Protein AF-A0A8S3QTS1-F1 (afdb_monomer_lite)

Foldseek 3Di:
DPPDQQPVVPPQGFPCSVPVPDAAAAQQQAWDDDPNDIDGDQDDDDDDDFGHAFAAPVVVVVVVVVLVLLCPFPLVVVVVVSVVDDGDDNVRGGAHDPSSLVSLLVQLLRVLRNCQVSPAVNDDLVRDAAAAAPDVRRQSSSQSSQQSNCCNNVVGRDRPDGHHHDCCVNVVLVPDVCCVDVPVVDVVNCVVVVCVCPDPVVVVVVVVCCVSTDDDDDPDDD

Structure (mmCIF, N/CA/C/O backbone):
data_AF-A0A8S3QTS1-F1
#
_entry.id   AF-A0A8S3QTS1-F1
#
loop_
_atom_site.group_PDB
_atom_site.id
_atom_site.type_symbol
_atom_site.label_atom_id
_atom_site.label_alt_id
_atom_site.label_comp_id
_atom_site.label_asym_id
_atom_site.label_entity_id
_atom_site.label_seq_id
_atom_site.pdbx_PDB_ins_code
_atom_site.Cartn_x
_atom_site.Cartn_y
_atom_site.Cartn_z
_atom_site.occupancy
_atom_site.B_iso_or_equiv
_atom_site.auth_seq_id
_atom_site.auth_comp_id
_atom_site.auth_asym_id
_atom_site.auth_atom_id
_atom_site.pdbx_PDB_model_num
ATOM 1 N N . MET A 1 1 ? 6.263 14.140 -16.036 1.00 47.50 1 MET A N 1
ATOM 2 C CA . MET A 1 1 ? 5.424 12.972 -15.674 1.00 47.50 1 MET A CA 1
ATOM 3 C C . MET A 1 1 ? 4.427 12.761 -16.811 1.00 47.50 1 MET A C 1
ATOM 5 O O . MET A 1 1 ? 3.815 13.737 -17.217 1.00 47.50 1 MET A O 1
ATOM 9 N N . PHE A 1 2 ? 4.332 11.564 -17.394 1.00 47.94 2 PHE A N 1
ATOM 10 C CA . PHE A 1 2 ? 3.839 11.322 -18.770 1.00 47.94 2 PHE A CA 1
ATOM 11 C C . PHE A 1 2 ? 2.332 11.535 -19.060 1.00 47.94 2 PHE A C 1
ATOM 13 O O . PHE A 1 2 ? 1.853 11.050 -20.076 1.00 47.94 2 PHE A O 1
ATOM 20 N N . GLY A 1 3 ? 1.561 12.233 -18.217 1.00 63.69 3 GLY A N 1
ATOM 21 C CA . GLY A 1 3 ? 0.152 12.566 -18.509 1.00 63.69 3 GLY A CA 1
ATOM 22 C C . GLY A 1 3 ? -0.792 11.367 -18.708 1.00 63.69 3 GLY A C 1
ATOM 23 O O . GLY A 1 3 ? -1.924 11.548 -19.146 1.00 63.69 3 GLY A O 1
ATOM 24 N N . LEU A 1 4 ? -0.343 10.144 -18.408 1.00 73.06 4 LEU A N 1
ATOM 25 C CA . LEU A 1 4 ? -1.137 8.935 -18.593 1.00 73.06 4 LEU A CA 1
ATOM 26 C C . LEU A 1 4 ? -2.132 8.749 -17.437 1.00 73.06 4 LEU A C 1
ATOM 28 O O . LEU A 1 4 ? -1.751 8.921 -16.275 1.00 73.06 4 LEU A O 1
ATOM 32 N N . PRO A 1 5 ? -3.379 8.339 -17.728 1.00 81.38 5 PRO A N 1
ATOM 33 C CA . PRO A 1 5 ? -4.369 8.040 -16.704 1.00 81.38 5 PRO A CA 1
ATOM 34 C C . PRO A 1 5 ? -3.900 6.946 -15.719 1.00 81.38 5 PRO A C 1
ATOM 36 O O . PRO A 1 5 ? -3.445 5.882 -16.154 1.00 81.38 5 PRO A O 1
ATOM 39 N N . PRO A 1 6 ? -4.048 7.139 -14.392 1.00 78.31 6 PRO A N 1
ATOM 40 C CA . PRO A 1 6 ? -3.617 6.156 -13.393 1.00 78.31 6 PRO A CA 1
ATOM 41 C C . PRO A 1 6 ? -4.291 4.781 -13.530 1.00 78.31 6 PRO A C 1
ATOM 43 O O . PRO A 1 6 ? -3.719 3.760 -13.175 1.00 78.31 6 PRO A O 1
ATOM 46 N N . ASN A 1 7 ? -5.496 4.687 -14.085 1.00 80.38 7 ASN A N 1
ATOM 47 C CA . ASN A 1 7 ? -6.170 3.399 -14.273 1.00 80.38 7 ASN A CA 1
ATOM 48 C C . ASN A 1 7 ? -5.451 2.450 -15.257 1.00 80.38 7 ASN A C 1
ATOM 50 O O . ASN A 1 7 ? -5.768 1.261 -15.268 1.00 80.38 7 ASN A O 1
ATOM 54 N N . LEU A 1 8 ? -4.472 2.928 -16.036 1.00 84.75 8 LEU A N 1
ATOM 55 C CA . LEU A 1 8 ? -3.759 2.115 -17.027 1.00 84.75 8 LEU A CA 1
ATOM 56 C C . LEU A 1 8 ? -2.687 1.185 -16.443 1.00 84.75 8 LEU A C 1
ATOM 58 O O . LEU A 1 8 ? -2.344 0.195 -17.082 1.00 84.75 8 LEU A O 1
ATOM 62 N N . PHE A 1 9 ? -2.168 1.440 -15.236 1.00 85.19 9 PHE A N 1
ATOM 63 C CA . PHE A 1 9 ? -1.066 0.630 -14.681 1.00 85.19 9 PHE A CA 1
ATOM 64 C C . PHE A 1 9 ? -1.536 -0.474 -13.721 1.00 85.19 9 PHE A C 1
ATOM 66 O O . PHE A 1 9 ? -0.746 -1.036 -12.954 1.00 85.19 9 PHE A O 1
ATOM 73 N N . GLY A 1 10 ? -2.834 -0.793 -13.741 1.00 88.06 10 GLY A N 1
ATOM 74 C CA . GLY A 1 10 ? -3.428 -1.871 -12.954 1.00 88.06 10 GLY A CA 1
ATOM 75 C C . GLY A 1 10 ? -3.068 -1.785 -11.468 1.00 88.06 10 GLY A C 1
ATOM 76 O O . GLY A 1 10 ? -3.346 -0.799 -10.792 1.00 88.06 10 GLY A O 1
ATOM 77 N N . HIS A 1 11 ? -2.425 -2.831 -10.948 1.00 88.19 11 HIS A N 1
ATOM 78 C CA . HIS A 1 11 ? -2.068 -2.946 -9.532 1.00 88.19 11 HIS A CA 1
ATOM 79 C C . HIS A 1 11 ? -0.747 -2.242 -9.151 1.00 88.19 11 HIS A C 1
ATOM 81 O O . HIS A 1 11 ? -0.273 -2.419 -8.021 1.00 88.19 11 HIS A O 1
ATOM 87 N N . LYS A 1 12 ? -0.116 -1.517 -10.083 1.00 89.44 12 LYS A N 1
ATOM 88 C CA . LYS A 1 12 ? 1.137 -0.772 -9.867 1.00 89.44 12 LYS A CA 1
ATOM 89 C C . LYS A 1 12 ? 0.911 0.709 -9.556 1.00 89.44 12 LYS A C 1
ATOM 91 O O . LYS A 1 12 ? 1.874 1.409 -9.273 1.00 89.44 12 LYS A O 1
ATOM 96 N N . VAL A 1 13 ? -0.335 1.176 -9.590 1.00 88.38 13 VAL A N 1
ATOM 97 C CA . VAL A 1 13 ? -0.680 2.561 -9.262 1.00 88.38 13 VAL A CA 1
ATOM 98 C C . VAL A 1 13 ? -0.788 2.787 -7.767 1.00 88.38 13 VAL A C 1
ATOM 100 O O . VAL A 1 13 ? -1.374 1.984 -7.041 1.00 88.38 13 VAL A O 1
ATOM 103 N N . SER A 1 14 ? -0.222 3.919 -7.355 1.00 86.19 14 SER A N 1
ATOM 104 C CA . SER A 1 14 ? -0.370 4.512 -6.034 1.00 86.19 14 SER A CA 1
ATOM 105 C C . SER A 1 14 ? -1.845 4.723 -5.681 1.00 86.19 14 SER A C 1
ATOM 107 O O . SER A 1 14 ? -2.620 5.223 -6.500 1.00 86.19 14 SER A O 1
ATOM 109 N N . TYR A 1 15 ? -2.239 4.389 -4.449 1.00 86.69 15 TYR A N 1
ATOM 110 C CA . TYR A 1 15 ? -3.613 4.634 -3.992 1.00 86.69 15 TYR A CA 1
ATOM 111 C C . TYR A 1 15 ? -3.949 6.128 -4.045 1.00 86.69 15 TYR A C 1
ATOM 113 O O . TYR A 1 15 ? -4.995 6.505 -4.570 1.00 86.69 15 TYR A O 1
ATOM 121 N N . LEU A 1 16 ? -3.024 6.974 -3.580 1.00 83.94 16 LEU A N 1
ATOM 122 C CA . LEU A 1 16 ? -3.186 8.428 -3.580 1.00 83.94 16 LEU 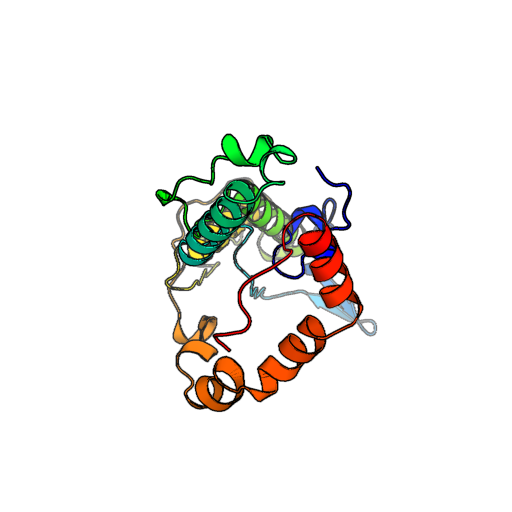A CA 1
ATOM 123 C C . LEU A 1 16 ? -3.304 9.001 -4.993 1.00 83.94 16 LEU A C 1
ATOM 125 O O . LEU A 1 16 ? -3.994 9.988 -5.191 1.00 83.94 16 LEU A O 1
ATOM 129 N N . TRP A 1 17 ? -2.688 8.386 -6.003 1.00 83.19 17 TRP A N 1
ATOM 130 C CA . TRP A 1 17 ? -2.868 8.847 -7.384 1.00 83.19 17 TRP A CA 1
ATOM 131 C C . TRP A 1 17 ? -4.241 8.501 -7.944 1.00 83.19 17 TRP A C 1
ATOM 133 O O . TRP A 1 17 ? -4.792 9.250 -8.746 1.00 83.19 17 TRP A O 1
ATOM 143 N N . ARG A 1 18 ? -4.794 7.353 -7.545 1.00 81.00 18 ARG A N 1
ATOM 144 C CA . ARG A 1 18 ? -6.131 6.942 -7.973 1.00 81.00 18 ARG A CA 1
ATOM 145 C C . ARG A 1 18 ? -7.230 7.693 -7.219 1.00 81.00 18 ARG A C 1
ATOM 147 O O . ARG A 1 18 ? -8.293 7.920 -7.789 1.00 81.00 18 ARG A O 1
ATOM 154 N N . PHE A 1 19 ? -6.970 8.071 -5.969 1.00 83.25 19 PHE A N 1
ATOM 155 C CA . PHE A 1 19 ? -7.944 8.665 -5.056 1.00 83.25 19 PHE A CA 1
ATOM 156 C C . PHE A 1 19 ? -7.343 9.847 -4.265 1.00 83.25 19 PHE A C 1
ATOM 158 O O . PHE A 1 19 ? -7.254 9.783 -3.039 1.00 83.25 19 PHE A O 1
ATOM 165 N N . PRO A 1 20 ? -6.921 10.935 -4.938 1.00 79.19 20 PRO A N 1
ATOM 166 C CA . PRO A 1 20 ? -6.116 11.999 -4.321 1.00 79.19 20 PRO A CA 1
ATOM 167 C C . PRO A 1 20 ? -6.834 12.797 -3.231 1.00 79.19 20 PRO A C 1
ATOM 169 O O . PRO A 1 20 ? -6.178 13.338 -2.350 1.00 79.19 20 PRO A O 1
ATOM 172 N N . ASN A 1 21 ? -8.167 12.836 -3.266 1.00 83.31 21 ASN A N 1
ATOM 173 C CA . ASN A 1 21 ? -8.990 13.626 -2.347 1.00 83.31 21 ASN A CA 1
ATOM 174 C C . ASN A 1 21 ? -9.999 12.765 -1.582 1.00 83.31 21 ASN A C 1
ATOM 176 O O . ASN A 1 21 ? -11.018 13.270 -1.123 1.00 83.31 21 ASN A O 1
ATOM 180 N N . GLN A 1 22 ? -9.776 11.452 -1.506 1.00 86.69 22 GLN A N 1
ATOM 181 C CA . GLN A 1 22 ? -10.697 10.597 -0.774 1.00 86.69 22 GLN A CA 1
ATOM 182 C C . GLN A 1 22 ? -10.491 10.776 0.732 1.00 86.69 22 GLN A C 1
ATOM 184 O O . GLN A 1 22 ? -9.384 10.599 1.251 1.00 86.69 22 GLN A O 1
ATOM 189 N N . SER A 1 23 ? -11.584 11.106 1.410 1.00 90.12 23 SER A N 1
ATOM 190 C CA . SER A 1 23 ? -11.718 11.167 2.860 1.00 90.12 23 SER A CA 1
ATOM 191 C C . SER A 1 23 ? -13.095 10.640 3.256 1.00 90.12 23 SER A C 1
ATOM 193 O O . SER A 1 23 ? -14.004 10.634 2.429 1.00 90.12 23 SER A O 1
ATOM 195 N N . PHE A 1 24 ? -13.243 10.228 4.512 1.00 91.62 24 PHE A N 1
ATOM 196 C CA . PHE A 1 24 ? -14.551 10.022 5.124 1.00 91.62 24 PHE A CA 1
ATOM 197 C C . PHE A 1 24 ? -14.903 11.246 5.951 1.00 91.62 24 PHE A C 1
ATOM 199 O O . PHE A 1 24 ? -14.015 11.806 6.608 1.00 91.62 24 PHE A O 1
ATOM 206 N N . ASP A 1 25 ? -16.175 11.619 5.960 1.00 92.94 25 ASP A N 1
ATOM 207 C CA . ASP A 1 25 ? -16.686 12.567 6.940 1.00 92.94 25 ASP A CA 1
ATOM 208 C C . ASP A 1 25 ? -16.559 11.973 8.347 1.00 92.94 25 ASP A C 1
ATOM 210 O O . ASP A 1 25 ? -16.444 10.756 8.543 1.00 92.94 25 ASP A O 1
ATOM 214 N N . GLN A 1 26 ? -16.522 12.840 9.359 1.00 91.88 26 GLN A N 1
ATOM 215 C CA . GLN A 1 26 ? -16.378 12.367 10.729 1.00 91.88 26 GLN A CA 1
ATOM 216 C C . GLN A 1 26 ? -17.576 11.480 11.092 1.00 91.88 26 GLN A C 1
ATOM 218 O O . GLN A 1 26 ? -18.724 11.890 10.940 1.00 91.88 26 GLN A O 1
ATOM 223 N N . ASN A 1 27 ? -17.298 10.270 11.580 1.00 92.12 27 ASN A N 1
ATOM 224 C CA . ASN A 1 27 ? -18.298 9.263 11.962 1.00 92.12 27 ASN A CA 1
ATOM 225 C C . ASN A 1 27 ? -19.167 8.696 10.828 1.00 92.12 27 ASN A C 1
ATOM 227 O O . ASN A 1 27 ? -20.118 7.962 11.111 1.00 92.12 27 ASN A O 1
ATOM 231 N N . GLU A 1 28 ? -18.814 8.943 9.563 1.00 93.12 28 GLU A N 1
ATOM 232 C CA . GLU A 1 28 ? -19.520 8.393 8.394 1.00 93.12 28 GLU A CA 1
ATOM 233 C C . GLU A 1 28 ? -19.641 6.859 8.444 1.00 93.12 28 GLU A C 1
ATOM 235 O O . GLU A 1 28 ? -20.630 6.284 7.997 1.00 93.12 28 GLU A O 1
ATOM 240 N N . LEU A 1 29 ? -18.653 6.183 9.036 1.00 92.44 29 LEU A N 1
ATOM 241 C CA . LEU A 1 29 ? -18.607 4.725 9.141 1.00 92.44 29 LEU A CA 1
ATOM 242 C C . LEU A 1 29 ? -19.148 4.191 10.477 1.00 92.44 29 LEU A C 1
ATOM 244 O O . LEU A 1 29 ? -19.159 2.977 10.686 1.00 92.44 29 LEU A O 1
ATOM 248 N N . VAL A 1 30 ? -19.561 5.067 11.399 1.00 93.31 30 VAL A N 1
ATOM 249 C CA . VAL A 1 30 ? -20.061 4.662 12.722 1.00 93.31 30 VAL A CA 1
ATOM 250 C C . VAL A 1 30 ? -21.546 4.344 12.672 1.00 93.31 30 VAL A C 1
ATOM 252 O O . VAL A 1 30 ? -21.956 3.327 13.226 1.00 93.31 30 VAL A O 1
ATOM 255 N N . THR A 1 31 ? -22.349 5.191 12.029 1.00 89.50 31 THR A N 1
ATOM 256 C CA . THR A 1 31 ? -23.808 5.038 12.009 1.00 89.50 31 THR A CA 1
ATOM 257 C C . THR A 1 31 ? -24.319 4.949 10.584 1.00 89.50 31 THR A C 1
ATOM 259 O O . THR A 1 31 ? -24.126 5.870 9.797 1.00 89.50 31 THR A O 1
ATOM 262 N N . ILE A 1 32 ? -25.026 3.864 10.267 1.00 87.12 32 ILE A N 1
ATOM 263 C CA . ILE A 1 32 ? -25.714 3.705 8.984 1.00 87.12 32 ILE A CA 1
ATOM 264 C C . ILE A 1 32 ? -27.221 3.609 9.209 1.00 87.12 32 ILE A C 1
ATOM 266 O O . ILE A 1 32 ? -27.691 2.872 10.077 1.00 87.12 32 ILE A O 1
ATOM 270 N N . ASN A 1 33 ? -27.984 4.344 8.402 1.00 88.75 33 ASN A N 1
ATOM 271 C CA . ASN A 1 33 ? -29.438 4.238 8.375 1.00 88.75 33 ASN A CA 1
ATOM 272 C C . ASN A 1 33 ? -29.840 3.238 7.291 1.00 88.75 33 ASN A C 1
ATOM 274 O O . ASN A 1 33 ? -29.533 3.434 6.117 1.00 88.75 33 ASN A O 1
ATOM 278 N N . SER A 1 34 ? -30.531 2.166 7.672 1.00 86.69 34 SER A N 1
ATOM 279 C CA . SER A 1 34 ? -31.020 1.152 6.735 1.00 86.69 34 SER A CA 1
ATOM 280 C C . SER A 1 34 ? -32.419 0.701 7.137 1.00 86.69 34 SER A C 1
ATOM 282 O O . SER A 1 34 ? -32.655 0.324 8.285 1.00 86.69 34 SER A O 1
ATOM 284 N N . ASN A 1 35 ? -33.367 0.766 6.198 1.00 89.00 35 ASN A N 1
ATOM 285 C CA . ASN A 1 35 ? -34.768 0.368 6.393 1.00 89.00 35 ASN A CA 1
ATOM 286 C C . ASN A 1 35 ? -35.442 1.016 7.620 1.00 89.00 35 ASN A C 1
ATOM 288 O O . ASN A 1 35 ? -36.112 0.341 8.401 1.00 89.00 35 ASN A O 1
ATOM 292 N N . GLY A 1 36 ? -35.232 2.323 7.821 1.00 91.69 36 GLY A N 1
ATOM 293 C CA . GLY A 1 36 ? -35.817 3.070 8.944 1.00 91.69 36 GLY A CA 1
ATOM 294 C C . GLY A 1 36 ? -35.222 2.735 10.316 1.00 91.69 36 GLY A C 1
ATOM 295 O O . GLY A 1 36 ? -35.760 3.164 11.333 1.00 91.69 36 GLY A O 1
ATOM 296 N N . LYS A 1 37 ? -34.121 1.975 10.362 1.00 92.62 37 LYS A N 1
ATOM 297 C CA . LYS A 1 37 ? -33.367 1.672 11.581 1.00 92.62 37 LYS A CA 1
ATOM 298 C C . LYS A 1 37 ? -31.986 2.312 11.517 1.00 92.62 37 LYS A C 1
ATOM 300 O O . LYS A 1 37 ? -31.366 2.350 10.456 1.00 92.62 37 LYS A O 1
ATOM 305 N N . SER A 1 38 ? -31.518 2.773 12.672 1.00 92.44 38 SER A N 1
ATOM 306 C CA . SER A 1 38 ? -30.143 3.224 12.867 1.00 92.44 38 SER A CA 1
ATOM 307 C C . SER A 1 38 ? -29.308 2.060 13.402 1.00 92.44 38 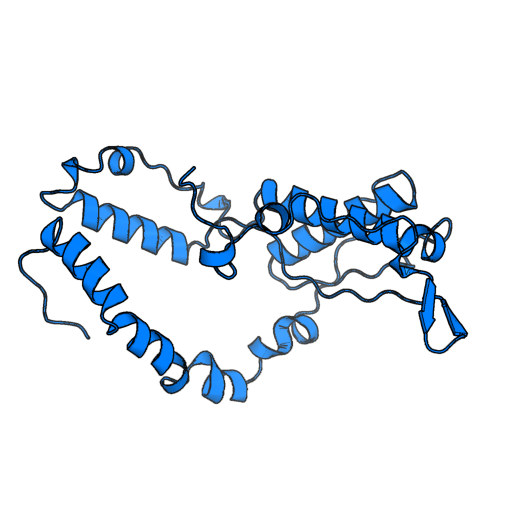SER A C 1
ATOM 309 O O . SER A 1 38 ? -29.682 1.431 14.395 1.00 92.44 38 SER A O 1
ATOM 311 N N . CYS A 1 39 ? -28.211 1.746 12.717 1.00 90.81 39 CYS A N 1
ATOM 312 C CA . CYS A 1 39 ? -27.250 0.722 13.114 1.00 90.81 39 CYS A CA 1
ATOM 313 C C . CYS A 1 39 ? -25.927 1.391 13.479 1.00 90.81 39 CYS A C 1
ATOM 315 O O . CYS A 1 39 ? -25.401 2.174 12.690 1.00 90.81 39 CYS A O 1
ATOM 317 N N . THR A 1 40 ? -25.362 1.027 14.629 1.00 92.50 40 T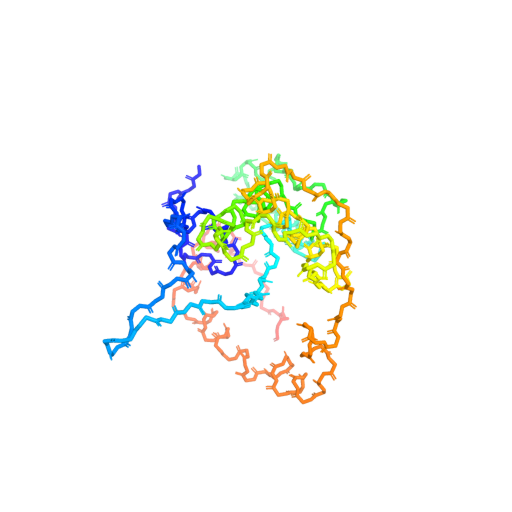HR A N 1
ATOM 318 C CA . THR A 1 40 ? -24.067 1.538 15.092 1.00 92.50 40 THR A CA 1
ATOM 319 C C . THR A 1 40 ? -23.001 0.454 14.993 1.00 92.50 40 THR A C 1
ATOM 321 O O . THR A 1 40 ? -23.211 -0.684 15.420 1.00 92.50 40 THR A O 1
ATOM 324 N N . ALA A 1 41 ? -21.845 0.801 14.436 1.00 93.06 41 ALA A N 1
ATOM 325 C CA . ALA A 1 41 ? -20.687 -0.073 14.386 1.00 93.06 41 ALA A CA 1
ATOM 326 C C . ALA A 1 41 ? -20.212 -0.413 15.807 1.00 93.06 41 ALA A C 1
ATOM 328 O O . ALA A 1 41 ? -20.081 0.462 16.658 1.00 93.06 41 ALA A O 1
ATOM 329 N N . VAL A 1 42 ? -19.926 -1.692 16.055 1.00 92.44 42 VAL A N 1
ATOM 330 C CA . VAL A 1 42 ? -19.366 -2.182 17.333 1.00 92.44 42 VAL A CA 1
ATOM 331 C C . VAL A 1 42 ? -17.940 -2.715 17.182 1.00 92.44 42 VAL A C 1
ATOM 333 O O . VAL A 1 42 ? -17.224 -2.874 18.166 1.00 92.44 42 VAL A O 1
ATOM 336 N N . GLN A 1 43 ? -17.519 -2.991 15.947 1.00 93.12 43 GLN A N 1
ATOM 337 C CA . GLN A 1 43 ? -16.204 -3.517 15.603 1.00 93.12 43 GLN A CA 1
ATOM 338 C C . GLN A 1 43 ? -15.833 -3.081 14.185 1.00 93.12 43 GLN A C 1
ATOM 340 O O . GLN A 1 43 ? -16.686 -3.021 13.301 1.00 93.12 43 GLN A O 1
ATOM 345 N N . PHE A 1 44 ? -14.540 -2.858 13.958 1.00 93.44 44 PHE A N 1
ATOM 346 C CA . PHE A 1 44 ? -13.971 -2.630 12.636 1.00 93.44 44 PHE A CA 1
ATOM 347 C C . PHE A 1 44 ? -12.940 -3.714 12.310 1.00 93.44 44 PHE A C 1
ATOM 349 O O . PHE A 1 44 ? -12.048 -3.993 13.109 1.00 93.44 44 PHE A O 1
ATOM 356 N N . ASN A 1 45 ? -13.064 -4.321 11.129 1.00 94.50 45 ASN A N 1
ATOM 357 C CA . ASN A 1 45 ? -12.083 -5.252 10.579 1.00 94.50 45 ASN A CA 1
ATOM 358 C C . ASN A 1 45 ? -11.636 -4.732 9.215 1.00 94.50 45 ASN A C 1
ATOM 360 O O . ASN A 1 45 ? -12.471 -4.386 8.382 1.00 94.50 45 ASN A O 1
ATOM 364 N N . TYR A 1 46 ? -10.327 -4.714 8.977 1.00 93.62 46 TYR A N 1
ATOM 365 C CA . TYR A 1 46 ? -9.754 -4.197 7.742 1.00 93.62 46 TYR A CA 1
ATOM 366 C C . TYR A 1 46 ? -8.698 -5.141 7.185 1.00 93.62 46 TYR A C 1
ATOM 368 O O . TYR A 1 46 ? -7.796 -5.584 7.897 1.00 93.62 46 TYR A O 1
ATOM 376 N N . VAL A 1 47 ? -8.801 -5.414 5.885 1.00 93.56 47 VAL A N 1
ATOM 377 C CA . VAL A 1 47 ? -7.798 -6.156 5.124 1.00 93.56 47 VAL A CA 1
ATOM 378 C C . VAL A 1 47 ? -7.287 -5.244 4.021 1.00 93.56 47 VAL A C 1
ATOM 380 O O . VAL A 1 47 ? -8.007 -4.917 3.082 1.00 93.56 47 VAL A O 1
ATOM 383 N N . GLY A 1 48 ? -6.026 -4.838 4.146 1.00 92.44 48 GLY A N 1
ATOM 384 C CA . GLY A 1 48 ? -5.356 -3.963 3.194 1.00 92.44 48 GLY A CA 1
ATOM 385 C C . GLY A 1 48 ? -4.204 -4.660 2.485 1.00 92.44 48 GLY A C 1
ATOM 386 O O . GLY A 1 48 ? -3.473 -5.463 3.071 1.00 92.44 48 GLY A O 1
ATOM 387 N N . ARG A 1 49 ? -3.988 -4.305 1.217 1.00 94.31 49 ARG A N 1
ATOM 388 C CA . ARG A 1 49 ? -2.722 -4.598 0.541 1.00 94.31 49 ARG A CA 1
ATOM 389 C C . ARG A 1 49 ? -1.629 -3.683 1.102 1.00 94.31 49 ARG A C 1
ATOM 391 O O . ARG A 1 49 ? -1.903 -2.598 1.602 1.00 94.31 49 ARG A O 1
ATOM 398 N N . HIS A 1 50 ? -0.376 -4.115 0.989 1.00 95.31 50 HIS A N 1
ATOM 399 C CA . HIS A 1 50 ? 0.752 -3.212 1.198 1.00 95.31 50 HIS A CA 1
ATOM 400 C C . HIS A 1 50 ? 0.708 -2.023 0.218 1.00 95.31 50 HIS A C 1
ATOM 402 O O . HIS A 1 50 ? 0.190 -2.147 -0.894 1.00 95.31 50 HIS A O 1
ATOM 408 N N . ALA A 1 51 ? 1.332 -0.920 0.613 1.00 95.44 51 ALA A N 1
ATOM 409 C CA . ALA A 1 51 ? 1.395 0.323 -0.152 1.00 95.44 51 ALA A CA 1
ATOM 410 C C . ALA A 1 51 ? 2.303 0.243 -1.392 1.00 95.44 51 ALA A C 1
ATOM 412 O O . ALA A 1 51 ? 2.908 -0.809 -1.671 1.00 95.44 51 ALA A O 1
ATOM 413 N N . ALA A 1 52 ? 2.433 1.371 -2.096 1.00 95.19 52 ALA A N 1
ATOM 414 C CA . ALA A 1 52 ? 3.456 1.586 -3.111 1.00 95.19 52 ALA A CA 1
ATOM 415 C C . ALA A 1 52 ? 4.852 1.197 -2.593 1.00 95.19 52 ALA A C 1
ATOM 417 O O . ALA A 1 52 ? 5.210 1.382 -1.425 1.00 95.19 52 ALA A O 1
ATOM 418 N N . ARG A 1 53 ? 5.629 0.565 -3.469 1.00 94.81 53 ARG A N 1
ATOM 419 C CA . ARG A 1 53 ? 6.920 -0.031 -3.136 1.00 94.81 53 ARG A CA 1
ATOM 420 C C . ARG A 1 53 ? 7.871 0.085 -4.306 1.00 94.81 53 ARG A C 1
ATOM 422 O O . ARG A 1 53 ? 7.427 0.043 -5.455 1.00 94.81 53 ARG A O 1
ATOM 429 N N . PHE A 1 54 ? 9.159 0.037 -4.001 1.00 93.88 54 PHE A N 1
ATOM 430 C CA . PHE A 1 54 ? 10.168 -0.183 -5.020 1.00 93.88 54 PHE A CA 1
ATOM 431 C C . PHE A 1 54 ? 9.955 -1.530 -5.731 1.00 93.88 54 PHE A C 1
ATOM 433 O O . PHE A 1 54 ? 9.378 -2.473 -5.147 1.00 93.88 54 PHE A O 1
ATOM 440 N N . PRO A 1 55 ? 10.417 -1.650 -6.987 1.00 92.44 55 PRO A N 1
ATOM 441 C CA . PRO A 1 55 ? 10.523 -2.926 -7.683 1.00 92.44 55 PRO A CA 1
ATOM 442 C C . PRO A 1 55 ? 11.283 -3.972 -6.851 1.00 92.44 55 PRO A C 1
ATOM 444 O O . PRO A 1 55 ? 11.998 -3.655 -5.902 1.00 92.44 55 PRO A O 1
ATOM 447 N N . THR A 1 56 ? 11.054 -5.248 -7.143 1.00 91.94 56 THR A N 1
ATOM 448 C CA . THR A 1 56 ? 11.839 -6.339 -6.548 1.00 91.94 56 THR A CA 1
ATOM 449 C C . THR A 1 56 ? 13.150 -6.529 -7.306 1.00 91.94 56 THR A C 1
ATOM 451 O O . THR A 1 56 ? 13.288 -6.054 -8.424 1.00 91.94 56 THR A O 1
ATOM 454 N N . SER A 1 57 ? 14.088 -7.292 -6.744 1.00 90.25 57 SER A N 1
ATOM 455 C CA . SER A 1 57 ? 15.375 -7.585 -7.393 1.00 90.25 57 SER A CA 1
ATOM 456 C C . SER A 1 57 ? 15.190 -8.283 -8.737 1.00 90.25 57 SER A C 1
ATOM 458 O O . SER A 1 57 ? 15.931 -8.021 -9.671 1.00 90.25 57 SER A O 1
ATOM 460 N N . TYR A 1 58 ? 14.153 -9.115 -8.852 1.00 88.94 58 TYR A N 1
ATOM 461 C CA . TYR A 1 58 ? 13.765 -9.712 -10.124 1.00 88.94 58 TYR A CA 1
ATOM 462 C C . TYR A 1 58 ? 13.343 -8.651 -11.152 1.00 88.94 58 TYR A C 1
ATOM 464 O O . TYR A 1 58 ? 13.800 -8.683 -12.289 1.00 88.94 58 TYR A O 1
ATOM 472 N N . ASP A 1 59 ? 12.509 -7.692 -10.734 1.00 90.00 59 ASP A N 1
ATOM 473 C CA . ASP A 1 59 ? 12.068 -6.596 -11.601 1.00 90.00 59 ASP A CA 1
ATOM 474 C C . ASP A 1 59 ? 13.269 -5.724 -12.034 1.00 90.00 59 ASP A C 1
ATOM 476 O O . ASP A 1 59 ? 13.359 -5.349 -13.198 1.00 90.00 59 ASP A O 1
ATOM 480 N N . PHE A 1 60 ? 14.217 -5.445 -11.126 1.00 87.31 60 PHE A N 1
ATOM 481 C CA . PHE A 1 60 ? 15.424 -4.664 -11.431 1.00 87.31 60 PHE A CA 1
ATOM 482 C C . PHE A 1 60 ? 16.306 -5.325 -12.482 1.00 87.31 60 PHE A C 1
ATOM 484 O O . PHE A 1 60 ? 16.657 -4.676 -13.461 1.00 87.31 60 PHE A O 1
ATOM 491 N N . ASN A 1 61 ? 16.602 -6.615 -12.319 1.00 87.56 61 ASN A N 1
ATOM 492 C CA . ASN A 1 61 ? 17.405 -7.348 -13.295 1.00 87.56 61 ASN A CA 1
ATOM 493 C C . ASN A 1 61 ? 16.754 -7.304 -14.686 1.00 87.56 61 ASN A C 1
ATOM 495 O O . ASN A 1 61 ? 17.440 -7.139 -15.690 1.00 87.56 61 ASN A O 1
ATOM 499 N N . TYR A 1 62 ? 15.422 -7.395 -14.741 1.00 88.56 62 TYR A N 1
ATOM 500 C CA . TYR A 1 62 ? 14.684 -7.297 -15.996 1.00 88.56 62 TYR A CA 1
ATOM 501 C C . TYR A 1 62 ? 14.771 -5.895 -16.621 1.00 88.56 62 TYR A C 1
ATOM 503 O O . TYR A 1 62 ? 14.935 -5.767 -17.833 1.00 88.56 62 TYR A O 1
ATOM 511 N N . PHE A 1 63 ? 14.678 -4.832 -15.815 1.00 87.81 63 PHE A N 1
ATOM 512 C CA . PHE A 1 63 ? 14.825 -3.455 -16.298 1.00 87.81 63 PHE A CA 1
ATOM 513 C C . PHE A 1 63 ? 16.239 -3.168 -16.802 1.00 87.81 63 PHE A C 1
ATOM 515 O O . PHE A 1 63 ? 16.391 -2.541 -17.850 1.00 87.81 63 PHE A O 1
ATOM 522 N N . GLU A 1 64 ? 17.259 -3.668 -16.106 1.00 88.00 64 GLU A N 1
ATOM 523 C CA . GLU A 1 64 ? 18.656 -3.540 -16.513 1.00 88.00 64 GLU A CA 1
ATOM 524 C C . GLU A 1 64 ? 18.928 -4.292 -17.822 1.00 88.00 64 GLU A C 1
ATOM 526 O O . GLU A 1 64 ? 19.494 -3.726 -18.757 1.00 88.00 64 GLU A O 1
ATOM 531 N N . GLU A 1 65 ? 18.459 -5.536 -17.939 1.00 88.31 65 GLU A N 1
ATOM 532 C CA . GLU A 1 65 ? 18.574 -6.315 -19.173 1.00 88.31 65 GLU A CA 1
ATOM 533 C C . GLU A 1 65 ? 17.884 -5.600 -20.344 1.00 88.31 65 GLU A C 1
ATOM 535 O O . GLU A 1 65 ? 18.459 -5.462 -21.426 1.00 88.31 65 GLU A O 1
ATOM 540 N N . PHE A 1 66 ? 16.666 -5.099 -20.125 1.00 86.12 66 PHE A N 1
ATOM 541 C CA . PHE A 1 66 ? 15.916 -4.357 -21.134 1.00 86.12 66 PHE A CA 1
ATOM 542 C C . PHE A 1 66 ? 16.637 -3.072 -21.563 1.00 86.12 66 PHE A C 1
ATOM 544 O O . PHE A 1 66 ? 16.774 -2.803 -22.757 1.00 86.12 66 PHE A O 1
ATOM 551 N N . ARG A 1 67 ? 17.159 -2.305 -20.602 1.00 87.88 67 ARG A N 1
ATOM 552 C CA . ARG A 1 67 ? 17.960 -1.102 -20.851 1.00 87.88 67 ARG A CA 1
ATOM 553 C C . ARG A 1 67 ? 19.205 -1.422 -21.675 1.00 87.88 67 ARG A C 1
ATOM 555 O O . ARG A 1 67 ? 19.470 -0.727 -22.655 1.00 87.88 67 ARG A O 1
ATOM 562 N N . ASN A 1 68 ? 19.946 -2.464 -21.306 1.00 88.25 68 ASN A N 1
ATOM 563 C CA . ASN A 1 68 ? 21.161 -2.873 -22.010 1.00 88.25 68 ASN A CA 1
ATOM 564 C C . ASN A 1 68 ? 20.858 -3.289 -23.453 1.00 88.25 68 ASN A C 1
ATOM 566 O O . ASN A 1 68 ? 21.583 -2.890 -24.361 1.00 88.25 68 ASN A O 1
ATOM 570 N N . LYS A 1 69 ? 19.746 -4.001 -23.686 1.00 86.81 69 LYS A N 1
ATOM 571 C CA . LYS A 1 69 ? 19.283 -4.342 -25.040 1.00 86.81 69 LYS A CA 1
ATOM 572 C C . LYS A 1 69 ? 18.973 -3.102 -25.882 1.00 86.81 69 LYS A C 1
ATOM 574 O O . LYS A 1 69 ? 19.379 -3.056 -27.037 1.00 86.81 69 LYS A O 1
ATOM 579 N N . ILE A 1 70 ? 18.310 -2.087 -25.318 1.00 84.94 70 ILE A N 1
ATOM 580 C CA . ILE A 1 70 ? 18.040 -0.833 -26.047 1.00 84.94 70 ILE A CA 1
ATOM 581 C C . ILE A 1 70 ? 19.342 -0.086 -26.355 1.00 84.94 70 ILE A C 1
ATOM 583 O O . ILE A 1 70 ? 19.533 0.380 -27.474 1.00 84.94 70 ILE A O 1
ATOM 587 N N . LEU A 1 71 ? 20.242 0.037 -25.376 1.00 87.06 71 LEU A N 1
ATOM 588 C CA . LEU A 1 71 ? 21.493 0.786 -25.536 1.00 87.06 71 LEU A CA 1
ATOM 589 C C . LEU A 1 71 ? 22.478 0.129 -26.510 1.00 87.06 71 LEU A C 1
ATOM 591 O O . LEU A 1 71 ? 23.256 0.846 -27.136 1.00 87.06 71 LEU A O 1
ATOM 595 N N . ALA A 1 72 ? 22.452 -1.199 -26.629 1.00 86.38 72 ALA A N 1
ATOM 596 C CA . ALA A 1 72 ? 23.265 -1.946 -27.584 1.00 86.38 72 ALA A CA 1
ATOM 597 C C . ALA A 1 72 ? 22.748 -1.848 -29.034 1.00 86.38 72 ALA A C 1
ATOM 599 O O . ALA A 1 72 ? 23.467 -2.227 -29.956 1.00 86.38 72 ALA A O 1
ATOM 600 N N . HIS A 1 73 ? 21.527 -1.347 -29.247 1.00 81.81 73 HIS A N 1
ATOM 601 C CA . HIS A 1 73 ? 20.942 -1.191 -30.578 1.00 81.81 73 HIS A CA 1
ATOM 602 C C . HIS A 1 73 ? 21.416 0.096 -31.280 1.00 81.81 73 HIS A C 1
ATOM 604 O O . HIS A 1 73 ? 21.755 1.081 -30.618 1.00 81.81 73 HIS A O 1
ATOM 610 N N . SER A 1 74 ? 21.361 0.133 -32.620 1.00 74.00 74 SER A N 1
ATOM 611 C CA . SER A 1 74 ? 21.705 1.314 -33.443 1.00 74.00 74 SER A CA 1
ATOM 612 C C . SER A 1 74 ? 20.961 2.584 -33.014 1.00 74.00 74 SER A C 1
ATOM 614 O O . SER A 1 74 ? 21.516 3.685 -32.986 1.00 74.00 74 SER A O 1
ATOM 616 N N . ASP A 1 75 ? 19.712 2.411 -32.597 1.00 74.38 75 ASP A N 1
ATOM 617 C CA . ASP A 1 75 ? 18.801 3.477 -32.183 1.00 74.38 75 ASP A CA 1
ATOM 618 C C . ASP A 1 75 ? 18.860 3.794 -30.689 1.00 74.38 75 ASP A C 1
ATOM 620 O O . ASP A 1 75 ? 18.198 4.720 -30.225 1.00 74.38 75 ASP A O 1
ATOM 624 N N . GLY A 1 76 ? 19.699 3.099 -29.914 1.00 74.38 76 GLY A N 1
ATOM 625 C CA . GLY A 1 76 ? 19.896 3.394 -28.492 1.00 74.38 76 GLY A CA 1
ATOM 626 C C . GLY A 1 76 ? 20.362 4.834 -28.241 1.00 74.38 76 GLY A C 1
ATOM 627 O O . GLY A 1 76 ? 20.107 5.409 -27.181 1.00 74.38 76 GLY A O 1
ATOM 628 N N . SER A 1 77 ? 20.993 5.457 -29.243 1.00 80.44 77 SER A N 1
ATOM 629 C CA . SER A 1 77 ? 21.374 6.873 -29.237 1.00 80.44 77 SER A CA 1
ATOM 630 C C . SER A 1 77 ? 20.179 7.838 -29.170 1.00 80.44 77 SER A C 1
ATOM 632 O O . SER A 1 77 ? 20.331 8.925 -28.613 1.00 80.44 77 SER A O 1
ATOM 634 N N . GLN A 1 78 ? 18.994 7.431 -29.645 1.00 84.81 78 GLN A N 1
ATOM 635 C CA . GLN A 1 78 ? 17.756 8.221 -29.590 1.00 84.81 78 GLN A CA 1
ATOM 636 C C . GLN A 1 78 ? 17.211 8.363 -28.159 1.00 84.81 78 GLN A C 1
ATOM 638 O O . GLN A 1 78 ? 16.421 9.263 -27.875 1.00 84.81 78 GLN A O 1
ATOM 643 N N . PHE A 1 79 ? 17.663 7.509 -27.236 1.00 85.56 79 PHE A N 1
ATOM 644 C CA . PHE A 1 79 ? 17.233 7.488 -25.840 1.00 85.56 79 PHE A CA 1
ATOM 645 C C . PHE A 1 79 ? 18.404 7.797 -24.890 1.00 85.56 79 PHE A C 1
ATOM 647 O O . PHE A 1 79 ? 18.755 6.972 -24.043 1.00 85.56 79 PHE A O 1
ATOM 654 N N . PRO A 1 80 ? 19.024 8.992 -24.971 1.00 86.25 80 PRO A N 1
ATOM 655 C CA . PRO A 1 80 ? 20.231 9.314 -24.204 1.00 86.25 80 PRO A CA 1
ATOM 656 C C . PRO A 1 80 ? 20.011 9.238 -22.689 1.00 86.25 80 PRO A C 1
ATOM 658 O O . PRO A 1 80 ? 20.933 8.894 -21.951 1.00 86.25 80 PRO A O 1
ATOM 661 N N . PHE A 1 81 ? 18.778 9.475 -22.228 1.00 88.50 81 PHE A N 1
ATOM 662 C CA . PHE A 1 81 ? 18.407 9.362 -20.819 1.00 88.50 81 PHE A CA 1
ATOM 663 C C . PHE A 1 81 ? 18.635 7.949 -20.256 1.00 88.50 81 PHE A C 1
ATOM 665 O O . PHE A 1 81 ? 18.908 7.814 -19.067 1.00 88.50 81 PHE A O 1
ATOM 672 N N . LEU A 1 82 ? 18.583 6.899 -21.091 1.00 89.06 82 LEU A N 1
ATOM 673 C CA . LEU A 1 82 ? 18.865 5.529 -20.663 1.00 89.06 82 LEU A CA 1
ATOM 674 C C . LEU A 1 82 ? 20.339 5.334 -20.308 1.00 89.06 82 LEU A C 1
ATOM 676 O O . LEU A 1 82 ? 20.646 4.478 -19.492 1.00 89.06 82 LEU A O 1
ATOM 680 N N . LYS A 1 83 ? 21.277 6.122 -20.843 1.00 86.69 83 LYS A N 1
ATOM 681 C CA . LYS A 1 83 ? 22.699 6.008 -20.463 1.00 86.69 83 LYS A CA 1
ATOM 682 C C . LYS A 1 83 ? 22.942 6.492 -19.039 1.00 86.69 83 LYS A C 1
ATOM 684 O O . LYS A 1 83 ? 23.743 5.904 -18.323 1.00 86.69 83 LYS A O 1
ATOM 689 N N . THR A 1 84 ? 22.207 7.513 -18.616 1.00 88.12 84 THR A N 1
ATOM 690 C CA . THR A 1 84 ? 22.310 8.112 -17.280 1.00 88.12 84 THR A CA 1
ATOM 691 C C . THR A 1 84 ? 21.208 7.653 -16.330 1.00 88.12 84 THR A C 1
ATOM 693 O O . THR A 1 84 ? 21.154 8.132 -15.201 1.00 88.12 84 THR A O 1
ATOM 696 N N . TRP A 1 85 ? 20.318 6.757 -16.770 1.00 86.88 85 TRP A N 1
ATOM 697 C CA . TRP A 1 85 ? 19.264 6.207 -15.926 1.00 86.88 85 TRP A CA 1
ATOM 698 C C . TRP A 1 85 ? 19.897 5.481 -14.743 1.00 86.88 85 TRP A C 1
ATOM 700 O O . TRP A 1 85 ? 20.693 4.553 -14.913 1.00 86.88 85 TRP A O 1
ATOM 710 N N . GLN A 1 86 ? 19.551 5.929 -13.544 1.00 81.50 86 GLN A N 1
ATOM 711 C CA . GLN A 1 86 ? 19.924 5.268 -12.307 1.00 81.50 86 GLN A CA 1
ATOM 712 C C . GLN A 1 86 ? 18.688 4.572 -11.769 1.00 81.50 86 GLN A C 1
ATOM 714 O O . GLN A 1 86 ? 17.676 5.216 -11.490 1.00 81.50 86 GLN A O 1
ATOM 719 N N . ASP A 1 87 ? 18.781 3.255 -11.641 1.00 77.38 87 ASP A N 1
ATOM 720 C CA . ASP A 1 87 ? 17.776 2.503 -10.914 1.00 77.38 87 ASP A CA 1
ATOM 721 C C . ASP A 1 87 ? 17.847 2.821 -9.421 1.00 77.38 87 ASP A C 1
ATOM 723 O O . ASP A 1 87 ? 18.842 3.327 -8.892 1.00 77.38 87 ASP A O 1
ATOM 727 N N . TYR A 1 88 ? 16.752 2.522 -8.731 1.00 81.12 88 TYR A N 1
ATOM 728 C CA . TYR A 1 88 ? 16.681 2.665 -7.287 1.00 81.12 88 TYR A CA 1
ATOM 729 C C . TYR A 1 88 ? 17.734 1.783 -6.593 1.00 81.12 88 TYR A C 1
ATOM 731 O O . TYR A 1 88 ? 18.094 0.724 -7.116 1.00 81.12 88 TYR A O 1
ATOM 739 N N . PRO A 1 89 ? 18.209 2.161 -5.392 1.00 83.69 89 PRO A N 1
ATOM 740 C CA . PRO A 1 89 ? 19.229 1.389 -4.697 1.00 83.69 89 PRO A CA 1
ATOM 741 C C . PRO A 1 89 ? 18.778 -0.067 -4.466 1.00 83.69 89 PRO A C 1
ATOM 743 O O . PRO A 1 89 ? 17.704 -0.285 -3.899 1.00 83.69 89 PRO A O 1
ATOM 746 N N . PRO A 1 90 ? 19.598 -1.088 -4.796 1.00 82.94 90 PRO A N 1
ATOM 747 C CA . PRO A 1 90 ? 19.219 -2.496 -4.622 1.00 82.94 90 PRO A CA 1
ATOM 748 C C . PRO A 1 90 ? 18.812 -2.866 -3.189 1.00 82.94 90 PRO A C 1
ATOM 750 O O . PRO A 1 90 ? 17.977 -3.749 -2.982 1.00 82.94 90 PRO A O 1
ATOM 753 N N . LYS A 1 91 ? 19.359 -2.157 -2.190 1.00 87.75 91 LYS A N 1
ATOM 754 C CA . LYS A 1 91 ? 19.001 -2.299 -0.768 1.00 87.75 91 LYS A CA 1
ATOM 755 C C . LYS A 1 91 ? 17.520 -2.022 -0.474 1.00 87.75 91 LYS A C 1
ATOM 757 O O . LYS A 1 91 ? 17.004 -2.520 0.521 1.00 87.75 91 LYS A O 1
ATOM 762 N N . ASP A 1 92 ? 16.844 -1.263 -1.335 1.00 90.62 92 ASP A N 1
ATOM 763 C CA . ASP A 1 92 ? 15.445 -0.871 -1.171 1.00 90.62 92 ASP A CA 1
ATOM 764 C C . ASP A 1 92 ? 14.487 -1.820 -1.919 1.00 90.62 92 ASP A C 1
ATOM 766 O O . ASP A 1 92 ? 13.268 -1.651 -1.896 1.00 90.62 92 ASP A O 1
ATOM 770 N N . SER A 1 93 ? 15.014 -2.888 -2.526 1.00 92.12 93 SER A N 1
ATOM 771 C CA . SER A 1 93 ? 14.263 -3.886 -3.292 1.00 92.12 93 SER A CA 1
ATOM 772 C C . SER A 1 93 ? 13.040 -4.449 -2.563 1.00 92.12 93 SER A C 1
ATOM 774 O O . SER A 1 93 ? 13.114 -5.167 -1.562 1.00 92.12 93 SER A O 1
ATOM 776 N N . GLY A 1 94 ? 11.856 -4.140 -3.096 1.00 91.88 94 GLY A N 1
ATOM 777 C CA . GLY A 1 94 ? 10.574 -4.571 -2.549 1.00 91.88 94 GLY A CA 1
ATOM 778 C C . GLY A 1 94 ? 10.189 -3.934 -1.207 1.00 91.88 94 GLY A C 1
ATOM 779 O O . GLY A 1 94 ? 9.197 -4.384 -0.611 1.00 91.88 94 GLY A O 1
ATOM 780 N N . HIS A 1 95 ? 10.934 -2.928 -0.736 1.00 94.00 95 HIS A N 1
ATOM 781 C CA . HIS A 1 95 ? 10.585 -2.094 0.412 1.00 94.00 95 HIS A CA 1
ATOM 782 C C . HIS A 1 95 ? 9.514 -1.067 0.033 1.00 94.00 95 HIS A C 1
ATOM 784 O O . HIS A 1 95 ? 9.384 -0.681 -1.126 1.00 94.00 95 HIS A O 1
ATOM 790 N N . ILE A 1 96 ? 8.722 -0.651 1.025 1.00 94.50 96 ILE A N 1
ATOM 791 C CA . ILE A 1 96 ? 7.761 0.445 0.858 1.00 94.50 96 ILE A CA 1
ATOM 792 C C . ILE A 1 96 ? 8.533 1.734 0.580 1.00 94.50 96 ILE A C 1
ATOM 794 O O . ILE A 1 96 ? 9.481 2.041 1.304 1.00 94.50 96 ILE A O 1
ATOM 798 N N . GLU A 1 97 ? 8.107 2.451 -0.454 1.00 94.25 97 GLU A N 1
ATOM 799 C CA . GLU A 1 97 ? 8.621 3.773 -0.812 1.00 94.25 97 GLU A CA 1
ATOM 800 C C . GLU A 1 97 ? 7.991 4.844 0.090 1.00 94.25 97 GLU A C 1
ATOM 802 O O . GLU A 1 97 ? 6.935 4.616 0.684 1.00 94.25 97 GLU A O 1
ATOM 807 N N . ASP A 1 98 ? 8.599 6.025 0.184 1.00 93.50 98 ASP A N 1
ATOM 808 C CA . ASP A 1 98 ? 8.086 7.125 1.006 1.00 93.50 98 ASP A CA 1
ATOM 809 C C . ASP A 1 98 ? 6.653 7.520 0.638 1.00 93.50 98 ASP A C 1
ATOM 811 O O . ASP A 1 98 ? 5.813 7.657 1.529 1.00 93.50 98 ASP A O 1
ATOM 815 N N . LEU A 1 99 ? 6.322 7.573 -0.658 1.00 92.00 99 LEU A N 1
ATOM 816 C CA . LEU A 1 99 ? 4.941 7.776 -1.107 1.00 92.00 99 LEU A CA 1
ATOM 817 C C . LEU A 1 99 ? 4.001 6.701 -0.541 1.00 92.00 99 LEU A C 1
ATOM 819 O O . LEU A 1 99 ? 2.911 7.014 -0.073 1.00 92.00 99 LEU A O 1
ATOM 823 N N . GLY A 1 100 ? 4.442 5.443 -0.505 1.00 95.12 100 GLY A N 1
ATOM 824 C CA . GLY A 1 100 ? 3.683 4.343 0.085 1.00 95.12 100 GLY A CA 1
ATOM 825 C C . GLY A 1 100 ? 3.496 4.464 1.603 1.00 95.12 100 GLY A C 1
ATOM 826 O O . GLY A 1 100 ? 2.498 3.995 2.152 1.00 95.12 100 GLY A O 1
ATOM 827 N N . ARG A 1 101 ? 4.417 5.118 2.317 1.00 95.38 101 ARG A N 1
ATOM 828 C CA . ARG A 1 101 ? 4.216 5.426 3.744 1.00 95.38 101 ARG A CA 1
ATOM 829 C C . ARG A 1 101 ? 3.121 6.467 3.922 1.00 95.38 101 ARG A C 1
ATOM 831 O O . ARG A 1 101 ? 2.228 6.263 4.742 1.00 95.38 101 ARG A O 1
ATOM 838 N N . VAL A 1 102 ? 3.169 7.531 3.120 1.00 95.06 102 VAL A N 1
ATOM 839 C CA . VAL A 1 102 ? 2.155 8.594 3.118 1.00 95.06 102 VAL A CA 1
ATOM 840 C C . VAL A 1 102 ? 0.783 8.028 2.756 1.00 95.06 102 VAL A C 1
ATOM 842 O O . VAL A 1 102 ? -0.183 8.325 3.447 1.00 95.06 102 VAL A O 1
ATOM 845 N N . GLU A 1 103 ? 0.702 7.147 1.754 1.00 95.25 103 GLU A N 1
ATOM 846 C CA . GLU A 1 103 ? -0.532 6.439 1.381 1.00 95.25 103 GLU A CA 1
ATOM 847 C C . GLU A 1 103 ? -1.183 5.743 2.571 1.00 95.25 103 GLU A C 1
ATOM 849 O O . GLU A 1 103 ? -2.363 5.948 2.843 1.00 95.25 103 GLU A O 1
ATOM 854 N N . MET A 1 104 ? -0.424 4.908 3.283 1.00 95.56 104 MET A N 1
ATOM 855 C CA . MET A 1 104 ? -0.986 4.125 4.381 1.00 95.56 104 MET A CA 1
ATOM 856 C C . MET A 1 104 ? -1.325 5.000 5.575 1.00 95.56 104 MET A C 1
ATOM 858 O O . MET A 1 104 ? -2.353 4.767 6.201 1.00 95.56 104 MET A O 1
ATOM 862 N N . HIS A 1 105 ? -0.501 6.006 5.871 1.00 95.25 105 HIS A N 1
ATOM 863 C CA . HIS A 1 105 ? -0.799 6.961 6.929 1.00 95.25 105 HIS A CA 1
ATOM 864 C C . HIS A 1 105 ? -2.083 7.741 6.623 1.00 95.25 105 HIS A C 1
ATOM 866 O O . HIS A 1 105 ? -2.945 7.853 7.491 1.00 95.25 105 HIS A O 1
ATOM 872 N N . HIS A 1 106 ? -2.240 8.250 5.398 1.00 95.19 106 HIS A N 1
ATOM 873 C CA . HIS A 1 106 ? -3.464 8.926 4.952 1.00 95.19 106 HIS A CA 1
ATOM 874 C C . HIS A 1 106 ? -4.674 8.002 5.042 1.00 95.19 106 HIS A C 1
ATOM 876 O O . HIS A 1 106 ? -5.719 8.385 5.555 1.00 95.19 106 HIS A O 1
ATOM 882 N N . LEU A 1 107 ? -4.523 6.749 4.610 1.00 95.94 107 LEU A N 1
ATOM 883 C CA . LEU A 1 107 ? -5.593 5.767 4.704 1.00 95.94 107 LEU A CA 1
ATOM 884 C C . LEU A 1 107 ? -5.997 5.517 6.163 1.00 95.94 107 LEU A C 1
ATOM 886 O O . LEU A 1 107 ? -7.182 5.498 6.479 1.00 95.94 107 LEU A O 1
ATOM 890 N N . GLY A 1 108 ? -5.020 5.370 7.057 1.00 95.44 108 GLY A N 1
ATOM 891 C CA . GLY A 1 108 ? -5.262 5.249 8.491 1.00 95.44 108 GLY A CA 1
ATOM 892 C C . GLY A 1 108 ? -6.012 6.450 9.056 1.00 95.44 108 GLY A C 1
ATOM 893 O O . GLY A 1 108 ? -7.006 6.273 9.751 1.00 95.44 108 GLY A O 1
ATOM 894 N N . ASP A 1 109 ? -5.567 7.659 8.719 1.00 95.44 109 ASP A N 1
ATOM 895 C CA . ASP A 1 109 ? -6.201 8.915 9.124 1.00 95.44 109 ASP A CA 1
ATOM 896 C C . ASP A 1 109 ? -7.659 9.003 8.647 1.00 95.44 109 ASP A C 1
ATOM 898 O O . ASP A 1 109 ? -8.558 9.259 9.445 1.00 95.44 109 ASP A O 1
ATOM 902 N N . MET A 1 110 ? -7.910 8.680 7.378 1.00 96.00 110 MET A N 1
ATOM 903 C CA . MET A 1 110 ? -9.245 8.644 6.786 1.00 96.00 110 MET A CA 1
ATOM 904 C C . MET A 1 110 ? -10.182 7.695 7.547 1.00 96.00 110 MET A C 1
ATOM 906 O O . MET A 1 110 ? -11.271 8.101 7.952 1.00 96.00 110 MET A O 1
ATOM 910 N N . TYR A 1 111 ? -9.759 6.450 7.794 1.00 96.06 111 TYR A N 1
ATOM 911 C CA . TYR A 1 111 ? -10.557 5.498 8.575 1.00 96.06 111 TYR A CA 1
ATOM 912 C C . TYR A 1 111 ? -10.716 5.929 10.034 1.00 96.06 111 TYR A C 1
ATOM 914 O O . TYR A 1 111 ? -11.785 5.736 10.607 1.00 96.06 111 TYR A O 1
ATOM 922 N N . GLY A 1 112 ? -9.688 6.534 10.632 1.00 95.31 112 GLY A N 1
ATOM 923 C CA . GLY A 1 112 ? -9.770 7.091 11.980 1.00 95.31 112 GLY A CA 1
ATOM 924 C C . GLY A 1 112 ? -10.813 8.203 12.080 1.00 95.31 112 GLY A C 1
ATOM 925 O O . GLY A 1 112 ? -11.489 8.308 13.097 1.00 95.31 112 GLY A O 1
ATOM 926 N N . ASN A 1 113 ? -10.986 8.997 11.020 1.00 96.06 113 ASN A N 1
ATOM 927 C CA . ASN A 1 113 ? -11.987 10.059 10.968 1.00 96.06 113 ASN A CA 1
ATOM 928 C C . ASN A 1 113 ? -13.397 9.474 10.822 1.00 96.06 113 ASN A C 1
ATOM 930 O O . ASN A 1 113 ? -14.297 9.804 11.593 1.00 96.06 113 ASN A O 1
ATOM 934 N N . GLY A 1 114 ? -13.566 8.536 9.886 1.00 96.00 114 GLY A N 1
ATOM 935 C CA . GLY A 1 114 ? -14.846 7.869 9.647 1.00 96.00 114 GLY A CA 1
ATOM 936 C C . GLY A 1 114 ? -15.334 7.016 10.821 1.00 96.00 114 GLY A C 1
ATOM 937 O O . GLY A 1 114 ? -16.534 6.812 10.956 1.00 96.00 114 GLY A O 1
ATOM 938 N N . LEU A 1 115 ? -14.430 6.531 11.680 1.00 95.38 115 LEU A N 1
ATOM 939 C CA . LEU A 1 115 ? -14.727 5.657 12.825 1.00 95.38 115 LEU A CA 1
ATOM 940 C C . LEU A 1 115 ? -14.475 6.335 14.180 1.00 95.38 115 LEU A C 1
ATOM 942 O O . LEU A 1 115 ? -14.293 5.643 15.183 1.00 95.38 115 LEU A O 1
ATOM 946 N N . PHE A 1 116 ? -14.415 7.665 14.217 1.00 94.62 116 PHE A N 1
ATOM 947 C CA . PHE A 1 116 ? -13.909 8.408 15.368 1.00 94.62 116 PHE A CA 1
ATOM 948 C C . PHE A 1 116 ? -14.612 8.029 16.685 1.00 94.62 116 PHE A C 1
ATOM 950 O O . PHE A 1 116 ? -13.943 7.573 17.610 1.00 94.62 116 PHE A O 1
ATOM 957 N N . ASP A 1 117 ? -15.944 8.077 16.755 1.00 93.44 117 ASP A N 1
ATOM 958 C CA . ASP A 1 117 ? -16.726 7.787 17.973 1.00 93.44 117 ASP A CA 1
ATOM 959 C C . ASP A 1 117 ? -16.635 6.321 18.430 1.00 93.44 117 ASP A C 1
ATOM 961 O O . ASP A 1 117 ? -16.775 6.005 19.621 1.00 93.44 117 ASP A O 1
ATOM 965 N N . LEU A 1 118 ? -16.377 5.396 17.497 1.00 93.19 118 LEU A N 1
ATOM 966 C CA . LEU A 1 118 ? -16.185 3.986 17.839 1.00 93.19 118 LEU A CA 1
ATOM 967 C C . LEU A 1 118 ? -14.941 3.808 18.719 1.00 93.19 118 LEU A C 1
ATOM 969 O O . LEU A 1 118 ? -14.940 2.965 19.618 1.00 93.19 118 LEU A O 1
ATOM 973 N N . PHE A 1 119 ? -13.912 4.626 18.503 1.00 92.31 119 PHE A N 1
ATOM 974 C CA . PHE A 1 119 ? -12.597 4.453 19.112 1.00 92.31 119 PHE A CA 1
ATOM 975 C C . PHE A 1 119 ? -12.166 5.598 20.045 1.00 92.31 119 PHE A C 1
ATOM 977 O O . PHE A 1 119 ? -11.242 5.409 20.842 1.00 92.31 119 PHE A O 1
ATOM 984 N N . GLN A 1 120 ? -12.820 6.761 20.006 1.00 88.62 120 GLN A N 1
ATOM 985 C CA . GLN A 1 120 ? -12.483 7.911 20.847 1.00 88.62 120 GLN A CA 1
ATOM 986 C C . GLN A 1 120 ? -12.506 7.525 22.333 1.00 88.62 120 GLN A C 1
ATOM 988 O O . GLN A 1 120 ? -13.471 6.947 22.831 1.00 88.62 120 GLN A O 1
ATOM 993 N N . GLY A 1 121 ? -11.407 7.810 23.041 1.00 82.25 121 GLY A N 1
ATOM 994 C CA . GLY A 1 121 ? -11.248 7.489 24.466 1.00 82.25 121 GLY A CA 1
ATOM 995 C C . GLY A 1 121 ? -11.176 5.991 24.794 1.00 82.25 121 GLY A C 1
ATOM 996 O O . GLY A 1 121 ? -11.088 5.634 25.965 1.00 82.25 121 GLY A O 1
ATOM 997 N N . LYS A 1 122 ? -11.206 5.113 23.783 1.00 83.88 122 LYS A N 1
ATOM 998 C CA . LYS A 1 122 ? -11.225 3.650 23.937 1.00 83.88 122 LYS A CA 1
ATOM 999 C C . LYS A 1 122 ? -9.979 2.972 23.371 1.00 83.88 122 LYS A C 1
ATOM 1001 O O . LYS A 1 122 ? -9.814 1.773 23.572 1.00 83.88 122 LYS A O 1
ATOM 1006 N N . ILE A 1 123 ? -9.111 3.701 22.664 1.00 83.50 123 ILE A N 1
ATOM 1007 C CA . ILE A 1 123 ? -7.888 3.125 22.096 1.00 83.50 123 ILE A CA 1
ATOM 1008 C C . ILE A 1 123 ? -6.846 2.872 23.183 1.00 83.50 123 ILE A C 1
ATOM 1010 O O . ILE A 1 123 ? -6.391 3.775 23.879 1.00 83.50 123 ILE A O 1
ATOM 1014 N N . SER A 1 124 ? -6.386 1.632 23.213 1.00 77.00 124 SER A N 1
ATOM 1015 C CA . SER A 1 124 ? -5.146 1.192 23.842 1.00 77.00 124 SER A CA 1
ATOM 1016 C C . SER A 1 124 ? -4.455 0.149 22.947 1.00 77.00 124 SER A C 1
ATOM 1018 O O . SER A 1 124 ? -5.104 -0.427 22.062 1.00 77.00 124 SER A O 1
ATOM 1020 N 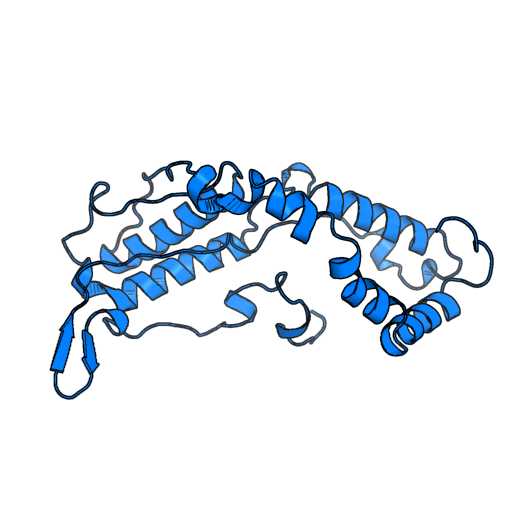N . PRO A 1 125 ? -3.173 -0.182 23.188 1.00 70.81 125 PRO A N 1
ATOM 1021 C CA . PRO A 1 125 ? -2.497 -1.260 22.464 1.00 70.81 125 PRO A CA 1
ATOM 1022 C C . PRO A 1 125 ? -3.203 -2.628 22.537 1.00 70.81 125 PRO A C 1
ATOM 1024 O O . PRO A 1 125 ? -2.959 -3.476 21.687 1.00 70.81 125 PRO A O 1
ATOM 1027 N N . SER A 1 126 ? -4.090 -2.868 23.514 1.00 77.75 126 SER A N 1
ATOM 1028 C CA . SER A 1 126 ? -4.863 -4.118 23.602 1.00 77.75 126 SER A CA 1
ATOM 1029 C C . SER A 1 126 ? -6.161 -4.105 22.784 1.00 77.75 126 SER A C 1
ATOM 1031 O O . SER A 1 126 ? -6.698 -5.171 22.479 1.00 77.75 126 SER A O 1
ATOM 1033 N N . THR A 1 127 ? -6.657 -2.925 22.401 1.00 85.50 127 THR A N 1
ATOM 1034 C CA . THR A 1 127 ? -7.922 -2.763 21.655 1.00 85.50 127 THR A CA 1
ATOM 1035 C C . THR A 1 127 ? -7.768 -2.928 20.147 1.00 85.50 127 THR A C 1
ATOM 1037 O O . THR A 1 127 ? -8.716 -3.321 19.468 1.00 85.50 127 THR A O 1
ATOM 1040 N N . ILE A 1 128 ? -6.570 -2.673 19.615 1.00 88.50 128 ILE A N 1
ATOM 1041 C CA . ILE A 1 128 ? -6.275 -2.784 18.188 1.00 88.50 128 ILE A CA 1
ATOM 1042 C C . ILE A 1 128 ? -5.287 -3.922 17.978 1.00 88.50 128 ILE A C 1
ATOM 1044 O O . ILE A 1 128 ? -4.194 -3.935 18.537 1.00 88.50 128 ILE A O 1
ATOM 1048 N N . LYS A 1 129 ? -5.657 -4.871 17.120 1.00 89.88 129 LYS A N 1
ATOM 1049 C CA . LYS A 1 129 ? -4.773 -5.954 16.690 1.00 89.88 129 LYS A CA 1
ATOM 1050 C C . LYS A 1 129 ? -4.333 -5.696 15.259 1.00 89.88 129 LYS A C 1
ATOM 1052 O O . LYS A 1 129 ? -5.166 -5.605 14.363 1.00 89.88 129 LYS A O 1
ATOM 1057 N N . LEU A 1 130 ? -3.023 -5.623 15.043 1.00 91.06 130 LEU A N 1
ATOM 1058 C CA . LEU A 1 130 ? -2.447 -5.586 13.704 1.00 91.06 130 LEU A CA 1
ATOM 1059 C C . LEU A 1 130 ? -1.862 -6.943 13.350 1.00 91.06 130 LEU A C 1
ATOM 1061 O O . LEU A 1 130 ? -1.125 -7.534 14.138 1.00 91.06 130 LEU A O 1
ATOM 1065 N N . ALA A 1 131 ? -2.135 -7.390 12.130 1.00 90.75 131 ALA A N 1
ATOM 1066 C CA . ALA A 1 131 ? -1.525 -8.575 11.558 1.00 90.75 131 ALA A CA 1
ATOM 1067 C C . ALA A 1 131 ? -0.897 -8.255 10.199 1.00 90.75 131 ALA A C 1
ATOM 1069 O O . ALA A 1 131 ? -1.336 -7.360 9.478 1.00 90.75 131 ALA A O 1
ATOM 1070 N N . GLY A 1 132 ? 0.149 -8.993 9.845 1.00 90.19 132 GLY A N 1
ATOM 1071 C CA . GLY A 1 132 ? 0.830 -8.862 8.567 1.00 90.19 132 GLY A CA 1
ATOM 1072 C C . GLY A 1 132 ? 1.516 -10.155 8.151 1.00 90.19 132 GLY A C 1
ATOM 1073 O O . GLY A 1 132 ? 1.576 -11.131 8.892 1.00 90.19 132 GLY A O 1
ATOM 1074 N N . MET A 1 133 ? 2.056 -10.155 6.938 1.00 90.38 133 MET A N 1
ATOM 1075 C CA . MET A 1 133 ? 2.860 -11.267 6.439 1.00 90.38 133 MET A CA 1
ATOM 1076 C C . MET A 1 133 ? 4.323 -11.163 6.894 1.00 90.38 133 MET A C 1
ATOM 1078 O O . MET A 1 133 ? 4.805 -10.105 7.318 1.00 90.38 133 MET A O 1
ATOM 1082 N N . THR A 1 134 ? 5.087 -12.235 6.679 1.00 90.38 134 THR A N 1
ATOM 1083 C CA . THR A 1 134 ? 6.549 -12.265 6.891 1.00 90.38 134 THR A CA 1
ATOM 1084 C C . THR A 1 134 ? 7.303 -11.271 5.995 1.00 90.38 134 THR A C 1
ATOM 1086 O O . THR A 1 134 ? 8.425 -10.857 6.296 1.00 90.38 134 THR A O 1
ATOM 1089 N N . LYS A 1 135 ? 6.693 -10.790 4.907 1.00 91.06 135 LYS A N 1
ATOM 1090 C CA . LYS A 1 135 ? 7.287 -9.748 4.055 1.00 91.06 135 LYS A CA 1
ATOM 1091 C C . LYS A 1 135 ? 7.330 -8.402 4.806 1.00 91.06 135 LYS A C 1
ATOM 1093 O O . LYS A 1 135 ? 6.297 -7.884 5.210 1.00 91.06 135 LYS A O 1
ATOM 1098 N N . LYS A 1 136 ? 8.509 -7.770 4.914 1.00 91.31 136 LYS A N 1
ATOM 1099 C CA . LYS A 1 136 ? 8.694 -6.487 5.637 1.00 91.31 136 LYS A CA 1
ATOM 1100 C C . LYS A 1 136 ? 7.711 -5.396 5.197 1.00 91.31 136 LYS A C 1
ATOM 1102 O O . LYS A 1 136 ? 7.127 -4.731 6.044 1.00 91.31 136 LYS A O 1
ATOM 1107 N N . ARG A 1 137 ? 7.450 -5.285 3.890 1.00 94.00 137 ARG A N 1
ATOM 1108 C CA . ARG A 1 137 ? 6.525 -4.292 3.324 1.00 94.00 137 ARG A CA 1
ATOM 1109 C C . ARG A 1 137 ? 5.107 -4.340 3.898 1.00 94.00 137 ARG A C 1
ATOM 1111 O O . ARG A 1 137 ? 4.517 -3.291 4.096 1.00 94.00 137 ARG A O 1
ATOM 1118 N N . THR A 1 138 ? 4.569 -5.525 4.204 1.00 93.94 138 THR A N 1
ATOM 1119 C CA . THR A 1 138 ? 3.213 -5.624 4.767 1.00 93.94 138 THR A CA 1
ATOM 1120 C C . THR A 1 138 ? 3.190 -5.136 6.207 1.00 93.94 138 THR A C 1
ATOM 1122 O O . THR A 1 138 ? 2.247 -4.465 6.603 1.00 93.94 138 THR A O 1
ATOM 1125 N N . ARG A 1 139 ? 4.253 -5.414 6.976 1.00 92.19 139 ARG A N 1
ATOM 1126 C CA . ARG A 1 139 ? 4.380 -4.914 8.350 1.00 92.19 139 ARG A CA 1
ATOM 1127 C C . ARG A 1 139 ? 4.557 -3.402 8.374 1.00 92.19 139 ARG A C 1
ATOM 1129 O O . ARG A 1 139 ? 3.859 -2.733 9.117 1.00 92.19 139 ARG A O 1
ATOM 1136 N N . THR A 1 140 ? 5.423 -2.865 7.515 1.00 93.12 140 THR A N 1
ATOM 1137 C CA . THR A 1 140 ? 5.605 -1.414 7.391 1.00 93.12 140 THR A CA 1
ATOM 1138 C C . THR A 1 140 ? 4.295 -0.720 7.027 1.00 93.12 140 THR A C 1
ATOM 1140 O O . THR A 1 140 ? 3.930 0.236 7.696 1.00 93.12 140 THR A O 1
ATOM 1143 N N . SER A 1 141 ? 3.543 -1.225 6.043 1.00 95.25 141 SER A N 1
ATOM 1144 C CA . SER A 1 141 ? 2.238 -0.649 5.697 1.00 95.25 141 SER A CA 1
ATOM 1145 C C . SER A 1 141 ? 1.232 -0.700 6.847 1.00 95.25 141 SER A C 1
ATOM 1147 O O . SER A 1 141 ? 0.560 0.296 7.093 1.00 95.25 141 SER A O 1
ATOM 1149 N N . ALA A 1 142 ? 1.148 -1.819 7.575 1.00 94.31 142 ALA A N 1
ATOM 1150 C CA . ALA A 1 142 ? 0.269 -1.929 8.740 1.00 94.31 142 ALA A CA 1
ATOM 1151 C C . ALA A 1 142 ? 0.648 -0.924 9.842 1.00 94.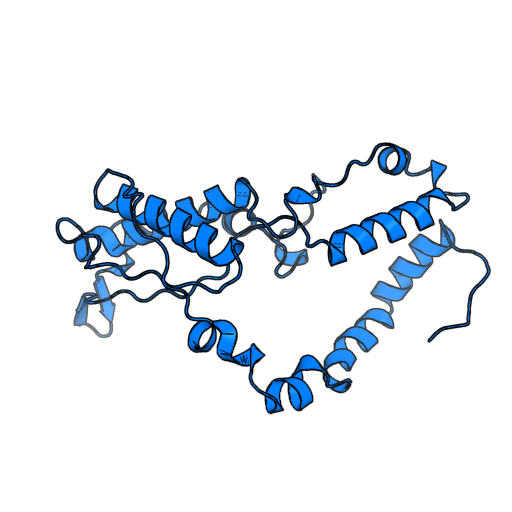31 142 ALA A C 1
ATOM 1153 O O . ALA A 1 142 ? -0.227 -0.265 10.396 1.00 94.31 142 ALA A O 1
ATOM 1154 N N . SER A 1 143 ? 1.944 -0.758 10.119 1.00 92.88 143 SER A N 1
ATOM 1155 C CA . SER A 1 143 ? 2.425 0.223 11.095 1.00 92.88 143 SER A CA 1
ATOM 1156 C C . SER A 1 143 ? 2.128 1.666 10.674 1.00 92.88 143 SER A C 1
ATOM 1158 O O . SER A 1 143 ? 1.677 2.445 11.505 1.00 92.88 143 SER A O 1
ATOM 1160 N N . GLU A 1 144 ? 2.340 2.042 9.407 1.00 94.50 144 GLU A N 1
ATOM 1161 C CA . GLU A 1 144 ? 2.022 3.405 8.941 1.00 94.50 144 GLU A CA 1
ATOM 1162 C C . GLU A 1 144 ? 0.511 3.688 8.965 1.00 94.50 144 GLU A C 1
ATOM 1164 O O . GLU A 1 144 ? 0.100 4.764 9.394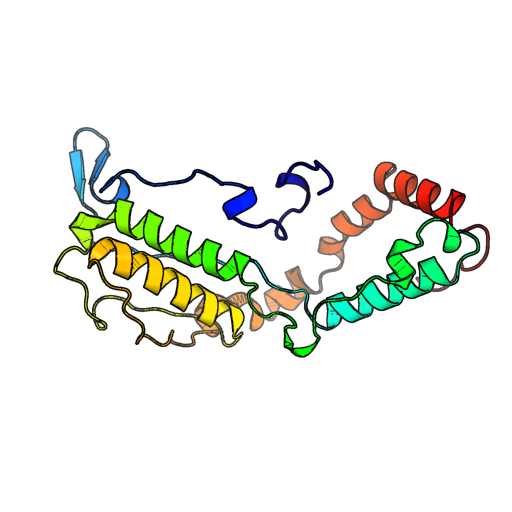 1.00 94.50 144 GLU A O 1
ATOM 1169 N N . PHE A 1 145 ? -0.324 2.703 8.611 1.00 95.31 145 PHE A N 1
ATOM 1170 C CA . PHE A 1 145 ? -1.779 2.796 8.777 1.00 95.31 145 PHE A CA 1
ATOM 1171 C C . PHE A 1 145 ? -2.170 3.056 10.229 1.00 95.31 145 PHE A C 1
ATOM 1173 O O . PHE A 1 145 ? -2.932 3.972 10.524 1.00 95.31 145 PHE A O 1
ATOM 1180 N N . TYR A 1 146 ? -1.614 2.279 11.155 1.00 94.19 146 TYR A N 1
ATOM 1181 C CA . TYR A 1 146 ? -1.903 2.421 12.576 1.00 94.19 146 TYR A CA 1
ATOM 1182 C C . TYR A 1 146 ? -1.495 3.784 13.136 1.00 94.19 146 TYR A C 1
ATOM 1184 O O . TYR A 1 146 ? -2.246 4.377 13.909 1.00 94.19 146 TYR A O 1
ATOM 1192 N N . LYS A 1 147 ? -0.346 4.323 12.713 1.00 93.88 147 LYS A N 1
ATOM 1193 C CA . LYS A 1 147 ? 0.085 5.671 13.108 1.00 93.88 147 LYS A CA 1
ATOM 1194 C C . LYS A 1 147 ? -0.905 6.740 12.656 1.00 93.88 147 LYS A C 1
ATOM 1196 O O . LYS A 1 147 ? -1.243 7.602 13.460 1.00 93.88 147 LYS A O 1
ATOM 1201 N N . GLY A 1 148 ? -1.374 6.674 11.408 1.00 94.81 148 GLY A N 1
ATOM 1202 C CA . GLY A 1 148 ? -2.370 7.616 10.894 1.00 94.81 148 GLY A CA 1
ATOM 1203 C C . GLY A 1 148 ? -3.703 7.503 11.627 1.00 94.81 148 GLY A C 1
ATOM 1204 O O . GLY A 1 148 ? -4.242 8.498 12.105 1.00 94.81 148 GLY A O 1
ATOM 1205 N N . PHE A 1 149 ? -4.173 6.270 11.814 1.00 94.69 149 PHE A N 1
ATOM 1206 C CA . PHE A 1 149 ? -5.418 5.976 12.517 1.00 94.69 149 PHE A CA 1
ATOM 1207 C C . PHE A 1 149 ? -5.407 6.484 13.965 1.00 94.69 149 PHE A C 1
ATOM 1209 O O . PHE A 1 149 ? -6.298 7.216 14.390 1.00 94.69 149 PHE A O 1
ATOM 1216 N N . THR A 1 150 ? -4.368 6.138 14.728 1.00 92.88 150 THR A N 1
ATOM 1217 C CA . THR A 1 150 ? -4.256 6.531 16.141 1.00 92.88 150 THR A CA 1
ATOM 1218 C C . THR A 1 150 ? -4.018 8.021 16.316 1.00 92.88 150 THR A C 1
ATOM 1220 O O . THR A 1 150 ? -4.599 8.612 17.226 1.00 92.88 150 THR A O 1
ATOM 1223 N N . LYS A 1 151 ? -3.257 8.653 15.413 1.00 93.69 151 LYS A N 1
ATOM 1224 C CA . LYS A 1 151 ? -3.096 10.109 15.394 1.00 93.69 151 LYS A CA 1
ATOM 1225 C C . LYS A 1 151 ? -4.438 10.808 15.247 1.00 93.69 151 LYS A C 1
ATOM 1227 O O . LYS A 1 151 ? -4.704 11.746 15.990 1.00 93.69 151 LYS A O 1
ATOM 1232 N N . ARG A 1 152 ? -5.287 10.337 14.331 1.00 94.56 152 ARG A N 1
ATOM 1233 C CA . ARG A 1 152 ? -6.609 10.924 14.113 1.00 94.56 152 ARG A CA 1
ATOM 1234 C C . ARG A 1 152 ? -7.515 10.777 15.330 1.00 94.56 152 ARG A C 1
ATOM 1236 O O . ARG A 1 152 ? -8.139 11.747 15.736 1.00 94.56 152 ARG A O 1
ATOM 1243 N N . VAL A 1 153 ? -7.579 9.583 15.914 1.00 93.06 153 VAL A N 1
ATOM 1244 C CA . VAL A 1 153 ? -8.534 9.292 16.996 1.00 93.06 153 VAL A CA 1
ATOM 1245 C C . VAL A 1 153 ? -8.073 9.823 18.357 1.00 93.06 153 VAL A C 1
ATOM 1247 O O . VAL A 1 153 ? -8.893 10.256 19.161 1.00 93.06 153 VAL A O 1
ATOM 1250 N N . THR A 1 154 ? -6.771 9.782 18.643 1.00 91.31 154 THR A N 1
ATOM 1251 C CA . THR A 1 154 ? -6.224 10.128 19.970 1.00 91.31 154 THR A CA 1
ATOM 1252 C C . THR A 1 154 ? -5.488 11.469 19.998 1.00 91.31 154 THR A C 1
ATOM 1254 O O . THR A 1 154 ? -5.072 11.922 21.060 1.00 91.31 154 THR A O 1
ATOM 1257 N N . GLY A 1 155 ? -5.267 12.092 18.837 1.00 89.94 155 GLY A N 1
ATOM 1258 C CA . GLY A 1 155 ? -4.403 13.265 18.688 1.00 89.94 155 GLY A CA 1
ATOM 1259 C C . GLY A 1 155 ? -2.902 12.946 18.713 1.00 89.94 155 GLY A C 1
ATOM 1260 O O . GLY A 1 155 ? -2.093 13.837 18.468 1.00 89.94 155 GLY A O 1
ATOM 1261 N N . SER A 1 156 ? -2.506 11.693 18.975 1.00 87.19 156 SER A N 1
ATOM 1262 C CA . SER A 1 156 ? -1.106 11.258 19.069 1.00 87.19 156 SER A CA 1
ATOM 1263 C C . SER A 1 156 ? -0.848 9.983 18.265 1.00 87.19 156 SER A C 1
ATOM 1265 O O . SER A 1 156 ? -1.644 9.047 18.272 1.00 87.19 156 SER A O 1
ATOM 1267 N N . SER A 1 157 ? 0.280 9.921 17.554 1.00 83.31 157 SER A N 1
ATOM 1268 C CA . SER A 1 157 ? 0.686 8.699 16.851 1.00 83.31 157 SER A CA 1
ATOM 1269 C C . SER A 1 157 ? 1.237 7.687 17.852 1.00 83.31 157 SER A C 1
ATOM 1271 O O . SER A 1 157 ? 2.320 7.887 18.396 1.00 83.31 157 SER A O 1
ATOM 1273 N N . LEU A 1 158 ? 0.529 6.579 18.062 1.00 82.06 158 LEU A N 1
ATOM 1274 C CA . LEU A 1 158 ? 1.041 5.481 18.880 1.00 82.06 158 LEU A CA 1
ATOM 1275 C C . LEU A 1 158 ? 2.020 4.654 18.030 1.00 82.06 158 LEU A C 1
ATOM 1277 O O . LEU A 1 158 ? 1.645 4.115 16.989 1.00 82.06 158 LEU A O 1
ATOM 1281 N N . SER A 1 159 ? 3.289 4.571 18.434 1.00 68.62 159 SER A N 1
ATOM 1282 C CA . SER A 1 159 ? 4.354 3.930 17.641 1.00 68.62 159 SER A CA 1
ATOM 1283 C C . SER A 1 159 ? 4.581 2.447 17.940 1.00 68.62 159 SER A C 1
ATOM 1285 O O . SER A 1 159 ? 5.251 1.771 17.160 1.00 68.62 159 SER A O 1
ATOM 1287 N N . ASP A 1 160 ? 4.013 1.920 19.024 1.00 65.44 160 ASP A N 1
ATOM 1288 C CA . ASP A 1 160 ? 4.620 0.765 19.708 1.00 65.44 160 ASP A CA 1
ATOM 1289 C C . ASP A 1 160 ? 3.983 -0.591 19.392 1.00 65.44 160 ASP A C 1
ATOM 1291 O O . ASP A 1 160 ? 4.236 -1.583 20.074 1.00 65.44 160 ASP A O 1
ATOM 1295 N N . ILE A 1 161 ? 3.169 -0.675 18.338 1.00 76.56 161 ILE A N 1
ATOM 1296 C CA . ILE A 1 161 ? 2.550 -1.941 17.949 1.00 76.56 161 ILE A CA 1
ATOM 1297 C C . ILE A 1 161 ? 3.328 -2.592 16.798 1.00 76.56 161 ILE A C 1
ATOM 1299 O O . ILE A 1 161 ? 3.417 -2.085 15.676 1.00 76.56 161 ILE A O 1
ATOM 1303 N N . THR A 1 162 ? 3.906 -3.757 17.085 1.00 83.94 162 THR A N 1
ATOM 1304 C CA . THR A 1 162 ? 4.503 -4.619 16.063 1.00 83.94 162 THR A CA 1
ATOM 1305 C C . THR A 1 162 ? 3.418 -5.543 15.509 1.00 83.94 162 THR A C 1
ATOM 1307 O O . THR A 1 162 ? 2.827 -6.295 16.285 1.00 83.94 162 THR A O 1
ATOM 1310 N N . PRO A 1 163 ? 3.136 -5.530 14.190 1.00 88.25 163 PRO A N 1
ATOM 1311 C CA . PRO A 1 163 ? 2.131 -6.414 13.612 1.00 88.25 163 PRO A CA 1
ATOM 1312 C C . PRO A 1 163 ? 2.469 -7.890 13.838 1.00 88.25 163 PRO A C 1
ATOM 1314 O O . PRO A 1 163 ? 3.585 -8.330 13.546 1.00 88.25 163 PRO A O 1
ATOM 1317 N N . ILE A 1 164 ? 1.481 -8.660 14.291 1.00 91.31 164 ILE A N 1
ATOM 1318 C CA . ILE A 1 164 ? 1.579 -10.110 14.463 1.00 91.31 164 ILE A CA 1
ATOM 1319 C C . ILE A 1 164 ? 1.747 -10.753 13.085 1.00 91.31 164 ILE A C 1
ATOM 1321 O O . ILE A 1 164 ? 1.004 -10.455 12.147 1.00 91.31 164 ILE A O 1
ATOM 1325 N N . ILE A 1 165 ? 2.720 -11.650 12.940 1.00 92.19 165 ILE A N 1
ATOM 1326 C CA . ILE A 1 165 ? 2.920 -12.368 11.681 1.00 92.19 165 ILE A CA 1
ATOM 1327 C C . ILE A 1 165 ? 1.905 -13.510 11.590 1.00 92.19 165 ILE A C 1
ATOM 1329 O O . ILE A 1 165 ? 1.878 -14.383 12.452 1.00 92.19 165 ILE A O 1
ATOM 1333 N N . ASN A 1 166 ? 1.089 -13.519 10.534 1.00 90.12 166 ASN A N 1
ATOM 1334 C CA . ASN A 1 166 ? 0.127 -14.589 10.270 1.00 90.12 166 ASN A CA 1
ATOM 1335 C C . ASN A 1 166 ? 0.042 -14.907 8.767 1.00 90.12 166 ASN A C 1
ATOM 1337 O O . ASN A 1 166 ? -0.923 -14.577 8.074 1.00 90.12 166 ASN A O 1
ATOM 1341 N N . ASP A 1 167 ? 1.099 -15.540 8.252 1.00 88.62 167 ASP A N 1
ATOM 1342 C CA . ASP A 1 167 ? 1.164 -15.990 6.859 1.00 88.62 167 ASP A CA 1
ATOM 1343 C C . ASP A 1 167 ? 0.089 -17.029 6.483 1.00 88.62 167 ASP A C 1
ATOM 1345 O O . ASP A 1 167 ? -0.419 -16.915 5.367 1.00 88.62 167 ASP A O 1
ATOM 1349 N N . PRO A 1 168 ? -0.307 -17.996 7.341 1.00 88.44 168 PRO A N 1
ATOM 1350 C CA . PRO A 1 168 ? -1.354 -18.959 6.991 1.00 88.44 168 PRO A CA 1
ATOM 1351 C C . PRO A 1 168 ? -2.705 -18.312 6.671 1.00 88.44 168 PRO A C 1
ATOM 1353 O O . PRO A 1 168 ? -3.375 -18.743 5.739 1.00 88.44 168 PRO A O 1
ATOM 1356 N N . VAL A 1 169 ? -3.090 -17.259 7.401 1.00 86.69 169 VAL A N 1
ATOM 1357 C CA . VAL A 1 169 ? -4.370 -16.567 7.178 1.00 86.69 169 VAL A CA 1
ATOM 1358 C C . VAL A 1 169 ? -4.274 -15.563 6.031 1.00 86.69 169 VAL A C 1
ATOM 1360 O O . VAL A 1 169 ? -5.135 -15.536 5.161 1.00 86.69 169 VAL A O 1
ATOM 1363 N N . ILE A 1 170 ? -3.225 -14.736 5.992 1.00 85.69 170 ILE A N 1
ATOM 1364 C CA . ILE A 1 170 ? -3.128 -13.630 5.019 1.00 85.69 170 ILE A CA 1
ATOM 1365 C C . ILE A 1 170 ? -2.599 -14.121 3.662 1.00 85.69 170 ILE A C 1
ATOM 1367 O O . ILE A 1 170 ? -2.932 -13.590 2.605 1.00 85.69 170 ILE A O 1
ATOM 1371 N N . GLY A 1 171 ? -1.746 -15.141 3.687 1.00 85.81 171 GLY A N 1
ATOM 1372 C CA . GLY A 1 171 ? -1.112 -15.754 2.527 1.00 85.81 171 GLY A CA 1
ATOM 1373 C C . GLY A 1 171 ? -1.590 -17.171 2.262 1.00 85.81 171 GLY A C 1
ATOM 1374 O O . GLY A 1 171 ? -0.790 -17.957 1.762 1.00 85.81 171 GLY A O 1
ATOM 1375 N N . PHE A 1 172 ? -2.845 -17.497 2.586 1.00 87.88 172 PHE A N 1
ATOM 1376 C CA . PHE A 1 172 ? -3.414 -18.849 2.480 1.00 87.88 172 PHE A CA 1
ATOM 1377 C C . PHE A 1 172 ? -3.133 -19.531 1.129 1.00 87.88 172 PHE A C 1
ATOM 1379 O O . PHE A 1 172 ? -2.861 -20.727 1.065 1.00 87.88 172 PHE A O 1
ATOM 1386 N N . PHE A 1 173 ? -3.108 -18.757 0.040 1.00 87.69 173 PHE A N 1
ATOM 1387 C CA . PHE A 1 173 ? -2.840 -19.242 -1.316 1.00 87.69 173 PHE A CA 1
ATOM 1388 C C . PHE A 1 173 ? -1.403 -19.742 -1.538 1.00 87.69 173 PHE A C 1
ATOM 1390 O O . PHE A 1 173 ? -1.131 -20.394 -2.539 1.00 87.69 173 PHE A O 1
ATOM 1397 N N . LYS A 1 174 ? -0.449 -19.422 -0.655 1.00 84.88 174 LYS A N 1
ATOM 1398 C CA . LYS A 1 174 ? 0.956 -19.823 -0.821 1.00 84.88 174 LYS A CA 1
ATOM 1399 C C . LYS A 1 174 ? 1.204 -21.301 -0.559 1.00 84.88 174 LYS A C 1
ATOM 1401 O O . LYS A 1 174 ? 2.115 -21.843 -1.165 1.00 84.88 174 LYS A O 1
ATOM 1406 N N . ASN A 1 175 ? 0.424 -21.903 0.334 1.00 83.31 175 ASN A N 1
ATOM 1407 C CA . ASN A 1 175 ? 0.605 -23.283 0.783 1.00 83.31 175 ASN A CA 1
ATOM 1408 C C . ASN A 1 175 ? -0.538 -24.179 0.286 1.00 83.31 175 ASN A C 1
ATOM 1410 O O . ASN A 1 175 ? -0.883 -25.158 0.940 1.00 83.31 175 ASN A O 1
ATOM 1414 N N . CYS A 1 176 ? -1.175 -23.811 -0.828 1.00 89.88 176 CYS A N 1
ATOM 1415 C CA . CYS A 1 176 ? -2.294 -24.546 -1.399 1.00 89.88 176 CYS A CA 1
ATOM 1416 C C . CYS A 1 176 ? -1.838 -25.248 -2.689 1.00 89.88 176 CYS A C 1
ATOM 1418 O O . CYS A 1 176 ? -1.775 -24.596 -3.733 1.00 89.88 176 CYS A O 1
ATOM 1420 N N . PRO A 1 177 ? -1.563 -26.568 -2.661 1.00 91.06 177 PRO A N 1
ATOM 1421 C CA . PRO A 1 177 ? -1.110 -27.298 -3.847 1.00 91.06 177 PRO A CA 1
ATOM 1422 C C . PRO A 1 177 ? -2.098 -27.212 -5.015 1.00 91.06 177 PRO A C 1
ATOM 1424 O O . PRO A 1 177 ? -1.699 -27.095 -6.168 1.00 91.06 177 PRO A O 1
ATOM 1427 N N . GLN A 1 178 ? -3.401 -27.200 -4.717 1.00 91.12 178 GLN A N 1
ATOM 1428 C CA . GLN A 1 178 ? -4.445 -27.055 -5.735 1.00 91.12 178 GLN A CA 1
ATOM 1429 C C . GLN A 1 178 ? -4.426 -25.670 -6.390 1.00 91.12 178 GLN A C 1
ATOM 1431 O O . GLN A 1 178 ? -4.688 -25.548 -7.583 1.00 91.12 178 GLN A O 1
ATOM 1436 N N . TYR A 1 179 ? -4.069 -24.624 -5.639 1.00 89.44 179 TYR A N 1
ATOM 1437 C CA . TYR A 1 179 ? -3.849 -23.298 -6.211 1.00 89.44 179 TYR A CA 1
ATOM 1438 C C . TYR A 1 179 ? -2.608 -23.287 -7.106 1.00 89.44 179 TYR A C 1
ATOM 1440 O O . TYR A 1 179 ? -2.633 -22.685 -8.177 1.00 89.44 179 TYR A O 1
ATOM 1448 N N . ASP A 1 180 ? -1.535 -23.969 -6.704 1.00 86.62 180 ASP A N 1
ATOM 1449 C CA . ASP A 1 180 ? -0.329 -24.044 -7.524 1.00 86.62 180 ASP A CA 1
ATOM 1450 C C . ASP A 1 180 ? -0.595 -24.737 -8.860 1.00 86.62 180 ASP A C 1
ATOM 1452 O O . ASP A 1 180 ? -0.247 -24.194 -9.906 1.00 86.62 180 ASP A O 1
ATOM 1456 N N . VAL A 1 181 ? -1.278 -25.882 -8.839 1.00 87.12 181 VAL A N 1
ATOM 1457 C CA . VAL A 1 181 ? -1.603 -26.647 -10.051 1.00 87.12 181 VAL A CA 1
ATOM 1458 C C . VAL A 1 181 ? -2.683 -25.960 -10.886 1.00 87.12 181 VAL A C 1
ATOM 1460 O O . VAL A 1 181 ? -2.516 -25.808 -12.091 1.00 87.12 181 VAL A O 1
ATOM 1463 N N . GLY A 1 182 ? -3.789 -25.539 -10.270 1.00 86.00 182 GLY A N 1
ATOM 1464 C CA . GLY A 1 182 ? -4.963 -25.034 -10.988 1.00 86.00 182 GLY A CA 1
ATOM 1465 C C . GLY A 1 182 ? -4.889 -23.555 -11.363 1.00 86.00 182 GLY A C 1
ATOM 1466 O O . GLY A 1 182 ? -5.521 -23.142 -12.338 1.00 86.00 182 GLY A O 1
ATOM 1467 N N . VAL A 1 183 ? -4.117 -22.756 -10.614 1.00 85.69 183 VAL A N 1
ATOM 1468 C CA . VAL A 1 183 ? -4.040 -21.300 -10.793 1.00 85.69 183 VAL A CA 1
ATOM 1469 C C . VAL A 1 183 ? -2.648 -20.833 -11.202 1.00 85.69 183 VAL A C 1
ATOM 1471 O O . VAL A 1 183 ? -2.496 -20.298 -12.298 1.00 85.69 183 VAL A O 1
ATOM 1474 N N . ARG A 1 184 ? -1.642 -21.014 -10.338 1.00 81.88 184 ARG A N 1
ATOM 1475 C CA . ARG A 1 184 ? -0.316 -20.389 -10.494 1.00 81.88 184 ARG A CA 1
ATOM 1476 C C . ARG A 1 184 ? 0.466 -20.937 -11.686 1.00 81.88 184 ARG A C 1
ATOM 1478 O O . ARG A 1 184 ? 1.019 -20.150 -12.446 1.00 81.88 184 ARG A O 1
ATOM 1485 N N . ASN A 1 185 ? 0.512 -22.259 -11.828 1.00 80.56 185 ASN A N 1
ATOM 1486 C CA . ASN A 1 185 ? 1.302 -22.953 -12.848 1.00 80.56 185 ASN A CA 1
ATOM 1487 C C . ASN A 1 185 ? 0.439 -23.445 -14.016 1.00 80.56 185 ASN A C 1
ATOM 1489 O O . ASN A 1 185 ? 0.929 -24.146 -14.898 1.00 80.56 185 ASN A O 1
ATOM 1493 N N . ASN A 1 186 ? -0.849 -23.102 -14.026 1.00 81.81 186 ASN A N 1
ATOM 1494 C CA . ASN A 1 186 ? -1.742 -23.524 -15.086 1.00 81.81 186 ASN A CA 1
ATOM 1495 C C . ASN A 1 186 ? -1.549 -22.648 -16.329 1.00 81.81 186 ASN A C 1
ATOM 1497 O O . ASN A 1 186 ? -1.909 -21.468 -16.344 1.00 81.81 186 ASN A O 1
ATOM 1501 N N . ILE A 1 187 ? -1.025 -23.252 -17.393 1.00 75.31 187 ILE A N 1
ATOM 1502 C CA . ILE A 1 187 ? -0.759 -22.579 -18.665 1.00 75.31 187 ILE A CA 1
ATOM 1503 C C . ILE A 1 187 ? -2.028 -22.006 -19.310 1.00 75.31 187 ILE A C 1
ATOM 1505 O O . ILE A 1 187 ? -1.954 -20.983 -19.988 1.00 75.31 187 ILE A O 1
ATOM 1509 N N . THR A 1 188 ? -3.214 -22.572 -19.046 1.00 78.56 188 THR A N 1
ATOM 1510 C CA . THR A 1 188 ? -4.469 -22.005 -19.568 1.00 78.56 188 THR A CA 1
ATOM 1511 C C . THR A 1 188 ? -4.791 -20.651 -18.939 1.00 78.56 188 THR A C 1
ATOM 1513 O O . THR A 1 188 ? -5.414 -19.814 -19.587 1.00 78.56 188 THR A O 1
ATOM 1516 N N . ASN A 1 189 ? -4.307 -20.364 -17.725 1.00 71.94 189 ASN A N 1
ATOM 1517 C CA . ASN A 1 189 ? -4.436 -19.030 -17.124 1.00 71.94 189 ASN A CA 1
ATOM 1518 C C . ASN A 1 189 ? -3.481 -18.010 -17.752 1.00 71.94 189 ASN A C 1
ATOM 1520 O O . ASN A 1 189 ? -3.718 -16.806 -17.664 1.00 71.94 189 ASN A O 1
ATOM 1524 N N . LEU A 1 190 ? -2.438 -18.480 -18.440 1.00 76.94 190 LEU A N 1
ATOM 1525 C CA . LEU A 1 190 ? -1.574 -17.646 -19.272 1.00 76.94 190 LEU A CA 1
ATOM 1526 C C . LEU A 1 190 ? -2.155 -17.429 -20.674 1.00 76.94 190 LEU A C 1
ATOM 1528 O O . LEU A 1 190 ? -1.627 -16.607 -21.417 1.00 76.94 190 LEU A O 1
ATOM 1532 N N . MET A 1 191 ? -3.269 -18.078 -21.036 1.00 85.06 191 MET A N 1
ATOM 1533 C CA . MET A 1 191 ? -3.890 -17.899 -22.352 1.00 85.06 191 MET A CA 1
ATOM 1534 C C . MET A 1 191 ? -4.275 -16.438 -22.604 1.00 85.06 191 MET A C 1
ATOM 1536 O O . MET A 1 191 ? -4.052 -15.934 -23.696 1.00 85.06 191 MET A O 1
ATOM 1540 N N . GLN A 1 192 ? -4.785 -15.720 -21.597 1.00 84.12 192 GLN A N 1
ATOM 1541 C CA . GLN A 1 192 ? -5.100 -14.292 -21.745 1.00 84.12 192 GLN A CA 1
ATOM 1542 C C . GLN A 1 192 ? -3.845 -13.438 -21.958 1.00 84.12 192 GLN A C 1
ATOM 1544 O O . GLN A 1 192 ? -3.869 -12.496 -22.747 1.00 84.12 192 GLN A O 1
ATOM 1549 N N . LEU A 1 193 ? -2.731 -13.793 -21.308 1.00 84.31 193 LEU A N 1
ATOM 1550 C CA . LEU A 1 193 ? -1.444 -13.145 -21.553 1.00 84.31 193 LEU A CA 1
ATOM 1551 C C . LEU A 1 193 ? -0.964 -13.415 -22.985 1.00 84.31 193 LEU A C 1
ATOM 1553 O O . LEU A 1 193 ? -0.561 -12.484 -23.673 1.00 84.31 193 LEU A O 1
ATOM 1557 N N . HIS A 1 194 ? -1.075 -14.658 -23.453 1.00 85.00 194 HIS A N 1
ATOM 1558 C CA . HIS A 1 194 ? -0.706 -15.047 -24.811 1.00 85.00 194 HIS A CA 1
ATOM 1559 C C . HIS A 1 194 ? -1.565 -14.341 -25.873 1.00 85.00 194 HIS A C 1
ATOM 1561 O O . HIS A 1 194 ? -1.035 -13.782 -26.830 1.00 85.00 194 HIS A O 1
ATOM 1567 N N . LEU A 1 195 ? -2.889 -14.301 -25.684 1.00 89.31 195 LEU A N 1
ATOM 1568 C CA . LEU A 1 195 ? -3.814 -13.577 -26.561 1.00 89.31 195 LEU A CA 1
ATOM 1569 C C . LEU A 1 195 ? -3.498 -12.079 -26.595 1.00 89.31 195 LEU A C 1
ATOM 1571 O O . LEU A 1 195 ? -3.513 -11.476 -27.665 1.00 89.31 195 LEU A O 1
ATOM 1575 N N . PHE A 1 196 ? -3.170 -11.480 -25.447 1.00 88.19 196 PHE A N 1
ATOM 1576 C CA . PHE A 1 196 ? -2.737 -10.087 -25.382 1.00 88.19 196 PHE A CA 1
ATOM 1577 C C . PHE A 1 196 ? -1.428 -9.860 -26.152 1.00 88.19 196 PHE A C 1
ATOM 1579 O O . PHE A 1 196 ? -1.362 -8.958 -26.985 1.00 88.19 196 PHE A O 1
ATOM 1586 N N . GLN A 1 197 ? -0.412 -10.695 -25.917 1.00 85.88 197 GLN A N 1
ATOM 1587 C CA . GLN A 1 197 ? 0.894 -10.599 -26.574 1.00 85.88 197 GLN A CA 1
ATOM 1588 C C . GLN A 1 197 ? 0.802 -10.794 -28.094 1.00 85.88 197 GLN A C 1
ATOM 1590 O O . GLN A 1 197 ? 1.519 -10.132 -28.838 1.00 85.88 197 GLN A O 1
ATOM 1595 N N . ASN A 1 198 ? -0.106 -11.642 -28.577 1.00 88.25 198 ASN A N 1
ATOM 1596 C CA . ASN A 1 198 ? -0.334 -11.862 -30.010 1.00 88.25 198 ASN A CA 1
ATOM 1597 C C . ASN A 1 198 ? -1.401 -10.942 -30.621 1.00 88.25 198 ASN A C 1
ATOM 1599 O O . ASN A 1 198 ? -1.625 -10.964 -31.831 1.00 88.25 198 ASN A O 1
ATOM 1603 N N . GLY A 1 199 ? -2.048 -10.108 -29.808 1.00 91.44 199 GLY A N 1
ATOM 1604 C CA . GLY A 1 199 ? -3.045 -9.150 -30.260 1.00 91.44 199 GLY A CA 1
ATOM 1605 C C . GLY A 1 199 ? -2.441 -8.044 -31.127 1.00 91.44 199 GLY A C 1
ATOM 1606 O O . GLY A 1 199 ? -1.298 -7.622 -30.940 1.00 91.44 199 GLY A O 1
ATOM 1607 N N . SER A 1 200 ? -3.243 -7.515 -32.054 1.00 93.38 200 SER A N 1
ATOM 1608 C CA . SER A 1 200 ? -2.815 -6.489 -33.018 1.00 93.38 200 SER A CA 1
ATOM 1609 C C . SER A 1 200 ? -2.239 -5.232 -32.361 1.00 93.38 200 SER A C 1
ATOM 1611 O O . SER A 1 200 ? -1.317 -4.630 -32.906 1.00 93.38 200 SER A O 1
ATOM 1613 N N . LEU A 1 201 ? -2.738 -4.851 -31.181 1.00 89.62 201 LEU A N 1
ATOM 1614 C CA . LEU A 1 201 ? -2.254 -3.688 -30.441 1.00 89.62 201 LEU A CA 1
ATOM 1615 C C . LEU A 1 201 ? -0.832 -3.903 -29.907 1.00 89.62 201 LEU A C 1
ATOM 1617 O O . LEU A 1 201 ? 0.042 -3.078 -30.166 1.00 89.62 201 LEU A O 1
ATOM 1621 N N . PHE A 1 202 ? -0.581 -5.016 -29.210 1.00 87.31 202 PHE A N 1
ATOM 1622 C CA . PHE A 1 202 ? 0.747 -5.322 -28.671 1.00 87.31 202 PHE A CA 1
ATOM 1623 C C . PHE A 1 202 ? 1.753 -5.566 -29.796 1.00 87.31 202 PHE A C 1
ATOM 1625 O O . PHE A 1 202 ? 2.836 -4.990 -29.789 1.00 87.31 202 PHE A O 1
ATOM 1632 N N . GLN A 1 203 ? 1.358 -6.317 -30.826 1.00 89.06 203 GLN A N 1
ATOM 1633 C CA . GLN A 1 203 ? 2.167 -6.519 -32.028 1.00 89.06 203 GLN A CA 1
ATOM 1634 C C . GLN A 1 203 ? 2.431 -5.207 -32.776 1.00 89.06 203 GLN A C 1
ATOM 1636 O O . GLN A 1 203 ? 3.511 -5.012 -33.322 1.00 89.06 203 GLN A O 1
ATOM 1641 N N . GLY A 1 204 ? 1.479 -4.274 -32.784 1.00 87.94 204 GLY A N 1
ATOM 1642 C CA . GLY A 1 204 ? 1.667 -2.935 -33.335 1.00 87.94 204 GLY A CA 1
ATOM 1643 C C . GLY A 1 204 ? 2.696 -2.115 -32.554 1.00 87.94 204 GLY A C 1
ATOM 1644 O O . GLY A 1 204 ? 3.512 -1.430 -33.168 1.00 87.94 204 GLY A O 1
ATOM 1645 N N . VAL A 1 205 ? 2.696 -2.207 -31.219 1.00 84.44 205 VAL A N 1
ATOM 1646 C CA . VAL A 1 205 ? 3.725 -1.591 -30.364 1.00 84.44 205 VAL A CA 1
ATOM 1647 C C . VAL A 1 205 ? 5.080 -2.235 -30.623 1.00 84.44 205 VAL A C 1
ATOM 1649 O O . VAL A 1 205 ? 6.025 -1.511 -30.918 1.00 84.44 205 VAL A O 1
ATOM 1652 N N . LEU A 1 206 ? 5.163 -3.570 -30.613 1.00 79.56 206 LEU A N 1
ATOM 1653 C CA . LEU A 1 206 ? 6.396 -4.289 -30.926 1.00 79.56 206 LEU A CA 1
ATOM 1654 C C . LEU A 1 206 ? 6.918 -3.927 -32.306 1.00 79.56 206 LEU A C 1
ATOM 1656 O O . LEU A 1 206 ? 8.093 -3.656 -32.426 1.00 79.56 206 LEU A O 1
ATOM 1660 N N . LYS A 1 207 ? 6.075 -3.842 -33.337 1.00 79.94 207 LYS A N 1
ATOM 1661 C CA . LYS A 1 207 ? 6.504 -3.411 -34.672 1.00 79.94 207 LYS A CA 1
ATOM 1662 C C . LYS A 1 207 ? 6.990 -1.971 -34.697 1.00 79.94 207 LYS A C 1
ATOM 1664 O O . LYS A 1 207 ? 7.860 -1.676 -35.493 1.00 79.94 207 LYS A O 1
ATOM 1669 N N . LYS A 1 208 ? 6.448 -1.062 -33.886 1.00 75.25 208 LYS A N 1
ATOM 1670 C CA . LYS A 1 208 ? 6.950 0.320 -33.812 1.00 75.25 208 LYS A CA 1
ATOM 1671 C C . LYS A 1 208 ? 8.277 0.394 -33.077 1.00 75.25 208 LYS A C 1
ATOM 1673 O O . LYS A 1 208 ? 9.174 1.064 -33.568 1.00 75.25 208 LYS A O 1
ATOM 1678 N N . CYS A 1 209 ? 8.391 -0.322 -31.959 1.00 66.88 209 CYS A N 1
ATOM 1679 C CA . CYS A 1 209 ? 9.655 -0.503 -31.265 1.00 66.88 209 CYS A CA 1
ATOM 1680 C C . CYS A 1 209 ? 10.657 -1.133 -32.227 1.00 66.88 209 CYS A C 1
ATOM 1682 O O . CYS A 1 209 ? 11.649 -0.503 -32.511 1.00 66.88 209 CYS A O 1
ATOM 1684 N N . ASN A 1 210 ? 10.334 -2.255 -32.866 1.00 61.75 210 ASN A N 1
ATOM 1685 C CA . ASN A 1 210 ? 11.206 -2.980 -33.780 1.00 61.75 210 ASN A CA 1
ATOM 1686 C C . ASN A 1 210 ? 11.534 -2.228 -35.074 1.00 61.75 210 ASN A C 1
ATOM 1688 O O . ASN A 1 210 ? 12.680 -2.185 -35.485 1.00 61.75 210 ASN A O 1
ATOM 1692 N N . LYS A 1 211 ? 10.594 -1.514 -35.685 1.00 51.16 211 LYS A N 1
ATOM 1693 C CA . LYS A 1 211 ? 10.898 -0.642 -36.831 1.00 51.16 211 LYS A CA 1
ATOM 1694 C C . LYS A 1 211 ? 11.763 0.566 -36.431 1.00 51.16 211 LYS A C 1
ATOM 1696 O O . LYS A 1 211 ? 12.282 1.255 -37.300 1.00 51.16 211 LYS A O 1
ATOM 1701 N N . GLN A 1 212 ? 11.900 0.826 -35.128 1.00 49.34 212 GLN A N 1
ATOM 1702 C CA . GLN A 1 212 ? 12.870 1.747 -34.539 1.00 49.34 212 GLN A CA 1
ATOM 1703 C C . GLN A 1 212 ? 14.022 1.038 -33.795 1.00 49.34 212 GLN A C 1
ATOM 1705 O O . GLN A 1 212 ? 14.869 1.757 -33.295 1.00 49.34 212 GLN A O 1
ATOM 1710 N N . THR A 1 213 ? 14.058 -0.296 -33.632 1.00 50.16 213 THR A N 1
ATOM 1711 C CA . THR A 1 213 ? 15.009 -0.996 -32.734 1.00 50.16 213 THR A CA 1
ATOM 1712 C C . THR A 1 213 ? 15.225 -2.505 -32.998 1.00 50.16 213 THR A C 1
ATOM 1714 O O . THR A 1 213 ? 15.779 -3.166 -32.133 1.00 50.16 213 THR A O 1
ATOM 1717 N N . TRP A 1 214 ? 14.741 -3.105 -34.084 1.00 42.81 214 TRP A N 1
ATOM 1718 C CA . TRP A 1 214 ? 14.843 -4.543 -34.398 1.00 42.81 214 TRP A CA 1
ATOM 1719 C C . TRP A 1 214 ? 14.479 -4.772 -35.874 1.00 42.81 214 TRP A C 1
ATOM 1721 O O . TRP A 1 214 ? 13.354 -5.164 -36.196 1.00 42.81 214 TRP A O 1
ATOM 1731 N N . ASP A 1 215 ? 15.446 -4.576 -36.760 1.00 42.84 215 ASP A N 1
ATOM 1732 C CA . ASP A 1 215 ? 15.537 -5.427 -37.939 1.00 42.84 215 ASP A CA 1
ATOM 1733 C C . ASP A 1 215 ? 16.697 -6.406 -37.693 1.00 42.84 215 ASP A C 1
ATOM 1735 O O . ASP A 1 215 ? 17.824 -6.006 -37.421 1.00 42.84 215 ASP A O 1
ATOM 1739 N N . GLU A 1 216 ? 16.344 -7.691 -37.778 1.00 45.09 216 GLU A N 1
ATOM 1740 C CA . GLU A 1 216 ? 17.208 -8.863 -37.975 1.00 45.09 216 GLU A CA 1
ATOM 1741 C C . GLU A 1 216 ? 17.857 -9.541 -36.741 1.00 45.09 216 GLU A C 1
ATOM 1743 O O . GLU A 1 216 ? 18.656 -8.985 -35.999 1.00 45.09 216 GLU A O 1
ATOM 1748 N N . HIS A 1 217 ? 17.531 -10.841 -36.621 1.00 41.00 217 HIS A N 1
ATOM 1749 C CA . HIS A 1 217 ? 18.107 -11.899 -35.771 1.00 41.00 217 HIS A CA 1
ATOM 1750 C C . HIS A 1 217 ? 17.534 -12.114 -34.357 1.00 41.00 217 HIS A C 1
ATOM 1752 O O . HIS A 1 217 ? 18.103 -11.692 -33.357 1.00 41.00 217 HIS A O 1
ATOM 1758 N N . ASN A 1 218 ? 16.454 -12.906 -34.269 1.00 37.38 218 ASN A N 1
ATOM 1759 C CA . ASN A 1 218 ? 16.433 -14.181 -33.518 1.00 37.38 218 ASN A CA 1
ATOM 1760 C C . ASN A 1 218 ? 15.012 -14.762 -33.444 1.00 37.38 218 ASN A C 1
ATOM 1762 O O . ASN A 1 218 ? 14.292 -14.616 -32.460 1.00 37.38 218 ASN A O 1
ATOM 1766 N N . THR A 1 219 ? 14.621 -15.485 -34.490 1.00 38.97 219 THR A N 1
ATOM 1767 C CA . THR A 1 219 ? 13.630 -16.561 -34.390 1.00 38.97 219 THR A CA 1
ATOM 1768 C C . THR A 1 219 ? 14.340 -17.821 -33.910 1.00 38.97 219 THR A C 1
ATOM 1770 O O . THR A 1 219 ? 14.711 -18.660 -34.723 1.00 38.97 219 THR A O 1
ATOM 1773 N N . GLN A 1 220 ? 14.591 -17.929 -32.611 1.00 30.52 220 GLN A N 1
ATOM 1774 C CA . GLN A 1 220 ? 14.850 -19.190 -31.912 1.00 30.52 220 GLN A CA 1
ATOM 1775 C C . GLN A 1 220 ? 14.813 -18.893 -30.409 1.00 30.52 220 GLN A C 1
ATOM 1777 O O . GLN A 1 220 ? 15.297 -17.849 -29.990 1.00 30.52 220 GLN A O 1
ATOM 1782 N N . TYR A 1 221 ? 14.222 -19.801 -29.632 1.00 30.34 221 TYR A N 1
ATOM 1783 C CA . TYR A 1 221 ? 13.850 -19.691 -28.211 1.00 30.34 221 TYR A CA 1
ATOM 1784 C C . TYR A 1 221 ? 12.475 -19.077 -27.926 1.00 30.34 221 TYR A C 1
ATOM 1786 O O . TYR A 1 221 ? 12.369 -18.078 -27.222 1.00 30.34 221 TYR A O 1
ATOM 1794 N N . TRP A 1 222 ? 11.435 -19.748 -28.425 1.00 38.00 222 TRP A N 1
ATOM 1795 C CA . TRP A 1 222 ? 10.292 -20.185 -27.613 1.00 38.00 222 TRP A CA 1
ATOM 1796 C C . TRP A 1 222 ? 9.868 -21.572 -28.086 1.00 38.00 222 TRP A C 1
ATOM 1798 O O . TRP A 1 222 ? 9.784 -21.752 -29.322 1.00 38.00 222 TRP A O 1
#

pLDDT: mean 85.0, std 12.87, range [30.34, 96.06]

InterPro domains:
  IPR000560 Histidine phosphatase superfamily, clade-2 [PF00328] (46-153)
  IPR029033 Histidine phosphatase superfamily [G3DSA:3.40.50.1240] (8-222)
  IPR029033 Histidine phosphatase superfamily [SSF53254] (33-218)

Organism: Mytilus edulis (NCBI:txid6550)

Secondary structure (DSSP, 8-state):
-----GGGGGGGS-HHHHSTT--PPTTTTTEEEETTEEEE------------BPPPHHHHHHHHHHHHHHHTSGGGGG-THHHH--PPPGGGTTPBPHHHHHHHHHHHHHHHHHTHHHHTTT--TTT---EE-SSHHHHHHHHHHHHHHHHHHHSS-----PPEE-HHHHTGGGG-HHHIIIIIS-GGGGHHHHHHHHSHHHHHHHHHHHHTT--S------

Sequence (222 aa):
MFGLPPNLFGHKVSYLWRFPNQSFDQNELVTINSNGKSCTAVQFNYVGRHAARFPTSYDFNYFEEFRNKILAHSDGSQFPFLKTWQDYPPKDSGHIEDLGRVEMHHLGDMYGNGLFDLFQGKISPSTIKLAGMTKKRTRTSASEFYKGFTKRVTGSSLSDITPIINDPVIGFFKNCPQYDVGVRNNITNLMQLHLFQNGSLFQGVLKKCNKQTWDEHNTQYW

Radius of gyration: 23.09 Å; chains: 1; bounding box: 59×41×62 Å